Protein AF-A0A2A2JXU9-F1 (afdb_monomer_lite)

InterPro domains:
  IPR002196 Glycoside hydrolase, family 24 [PF00959] (13-135)
  IPR019659 Protein of unknown function DUF2514 [PF10721] (138-292)
  IPR023346 Lysozyme-like domain superfamily [SSF53955] (1-135)
  IPR023347 Lysozyme domain superfamily [G3DSA:1.10.530.40] (2-142)
  IPR033907 Endolysin/autolysin [cd00737] (7-135)
  IPR034690 Endolysin T4 type [MF_04110] (1-144)
  IPR051018 Bacteriophage Glycosyl Hydrolase 24 [PTHR38107] (1-136)

Sequence (302 aa):
MRTSQRGLSLIMSFEGLRLQAYQDAVGVWTIGYGTTRGVKAGMSISKEQAERMLLNDVQRFEPEVQRLVTAELNQNQWDALISFTYNLGAANLESSTLRRLLNAGDYAAAAEQFPRWNKAGGKVLPGLVRRRAAEPIALLAVVGSYWLVYQHGRSVERAEAAVASAQRDSGDRLAELLGERGERQEEQRRAAAHEEVRQHAQEQRTIAETTAAGADAAGQRLHDEAGKLAAAVGCSSQDPAVAARGEAARRAAMVLSDLLARADARAGELASAYDRARIAGLACEASYGSLLEEGRPLVQPE

Structure (mmCIF, N/CA/C/O backbone):
data_AF-A0A2A2JXU9-F1
#
_entry.id   AF-A0A2A2JXU9-F1
#
loop_
_atom_site.group_PDB
_atom_site.id
_atom_site.type_symbol
_atom_site.label_atom_id
_atom_site.label_alt_id
_atom_site.label_comp_id
_atom_site.label_asym_id
_atom_site.label_entity_id
_atom_site.label_seq_id
_atom_site.pdbx_PDB_ins_code
_atom_site.Cartn_x
_atom_site.Cartn_y
_atom_site.Cartn_z
_atom_site.occupancy
_atom_site.B_iso_or_equiv
_atom_site.auth_seq_id
_atom_site.auth_comp_id
_atom_site.auth_asym_id
_atom_site.auth_atom_id
_atom_site.pdbx_PDB_model_num
ATOM 1 N N . MET A 1 1 ? -19.469 -9.688 50.447 1.00 86.31 1 MET A N 1
ATOM 2 C CA . MET A 1 1 ? -19.257 -8.233 50.218 1.00 86.31 1 MET A CA 1
ATOM 3 C C . MET A 1 1 ? -19.896 -7.469 51.371 1.00 86.31 1 MET A C 1
ATOM 5 O O . MET A 1 1 ? -20.622 -8.090 52.134 1.00 86.31 1 MET A O 1
ATOM 9 N N . ARG A 1 2 ? -19.619 -6.171 51.541 1.00 91.56 2 ARG A N 1
ATOM 10 C CA . ARG A 1 2 ? -20.298 -5.334 52.549 1.00 91.56 2 ARG A CA 1
ATOM 11 C C . ARG A 1 2 ? -21.214 -4.333 51.868 1.00 91.56 2 ARG A C 1
ATOM 13 O O . ARG A 1 2 ? -20.923 -3.907 50.754 1.00 91.56 2 ARG A O 1
ATOM 20 N N . THR A 1 3 ? -22.295 -3.962 52.533 1.00 91.25 3 THR A N 1
ATOM 21 C CA . THR A 1 3 ? -23.263 -2.975 52.047 1.00 91.25 3 THR A CA 1
ATOM 22 C C . THR A 1 3 ? -22.628 -1.590 52.020 1.00 91.25 3 THR A C 1
ATOM 24 O O . THR A 1 3 ? -21.992 -1.174 52.991 1.00 91.25 3 THR A O 1
ATOM 27 N N . SER A 1 4 ? -22.774 -0.867 50.910 1.00 92.00 4 SER A N 1
ATOM 28 C CA . SER A 1 4 ? -22.212 0.479 50.785 1.00 92.00 4 SER A CA 1
ATOM 29 C C . SER A 1 4 ? -23.072 1.524 51.503 1.00 92.00 4 SER A C 1
ATOM 31 O O . SER A 1 4 ? -24.240 1.296 51.824 1.00 92.00 4 SER A O 1
ATOM 33 N N . GLN A 1 5 ? -22.529 2.732 51.684 1.00 88.06 5 GLN A N 1
ATOM 34 C CA . GLN A 1 5 ? -23.299 3.867 52.208 1.00 88.06 5 GLN A CA 1
ATOM 35 C C . GLN A 1 5 ? -24.513 4.221 51.337 1.00 88.06 5 GLN A C 1
ATOM 37 O O . GLN A 1 5 ? -25.531 4.689 51.850 1.00 88.06 5 GLN A O 1
ATOM 42 N N . ARG A 1 6 ? -24.442 3.966 50.022 1.00 85.94 6 ARG A N 1
ATOM 43 C CA . ARG A 1 6 ? -25.581 4.158 49.115 1.00 85.94 6 ARG A CA 1
ATOM 44 C C . ARG A 1 6 ? -26.670 3.122 49.381 1.00 85.94 6 ARG A C 1
ATOM 46 O O . ARG A 1 6 ? -27.834 3.499 49.456 1.00 85.94 6 ARG A O 1
ATOM 53 N N . GLY A 1 7 ? -26.298 1.861 49.604 1.00 84.50 7 GLY A N 1
ATOM 54 C CA . GLY A 1 7 ? -27.227 0.804 50.010 1.00 84.50 7 GLY A CA 1
ATOM 55 C C . GLY A 1 7 ? -27.907 1.087 51.350 1.00 84.50 7 GLY A C 1
ATOM 56 O O . GLY A 1 7 ? -29.124 0.969 51.461 1.00 84.50 7 GLY A O 1
ATOM 57 N N . LEU A 1 8 ? -27.152 1.556 52.347 1.00 87.25 8 LEU A N 1
ATOM 58 C CA . LEU A 1 8 ? -27.722 1.980 53.632 1.00 87.25 8 LEU A CA 1
ATOM 59 C C . LEU A 1 8 ? -28.689 3.158 53.457 1.00 87.25 8 LEU A C 1
ATOM 61 O O . LEU A 1 8 ? -29.796 3.127 53.989 1.00 87.25 8 LEU A O 1
ATOM 65 N N . SER A 1 9 ? -28.313 4.162 52.660 1.00 86.19 9 SER A N 1
ATOM 66 C CA . SER A 1 9 ? -29.176 5.312 52.347 1.00 86.19 9 SER A CA 1
ATOM 67 C C . SER A 1 9 ? -30.462 4.898 51.631 1.00 86.19 9 SER A C 1
ATOM 69 O O . SER A 1 9 ? -31.533 5.425 51.930 1.00 86.19 9 SER A O 1
ATOM 71 N N . LEU A 1 10 ? -30.370 3.919 50.729 1.00 81.94 10 LEU A N 1
ATOM 72 C CA . LEU A 1 10 ? -31.518 3.344 50.040 1.00 81.94 10 LEU A CA 1
ATOM 73 C C . LEU A 1 10 ? -32.492 2.709 51.042 1.00 81.94 10 LEU A C 1
ATOM 75 O O . LEU A 1 10 ? -33.679 3.023 51.007 1.00 81.94 10 LEU A O 1
ATOM 79 N N . ILE A 1 11 ? -32.002 1.895 51.980 1.00 84.31 11 ILE A N 1
ATOM 80 C CA . ILE A 1 11 ? -32.843 1.280 53.021 1.00 84.31 11 ILE A CA 1
ATOM 81 C C . ILE A 1 11 ? -33.468 2.352 53.924 1.00 84.31 11 ILE A C 1
ATOM 83 O O . ILE A 1 11 ? -34.682 2.348 54.125 1.00 84.31 11 ILE A O 1
ATOM 87 N N . MET A 1 12 ? -32.675 3.321 54.396 1.00 85.19 12 MET A N 1
ATOM 88 C CA . MET A 1 12 ? -33.162 4.429 55.231 1.00 85.19 12 MET A CA 1
ATOM 89 C C . MET A 1 12 ? -34.293 5.217 54.559 1.00 85.19 12 MET A C 1
ATOM 91 O O . MET A 1 12 ? -35.250 5.609 55.229 1.00 85.19 12 MET A O 1
ATOM 95 N N . SER A 1 13 ? -34.214 5.414 53.238 1.00 81.62 13 SER A N 1
ATOM 96 C CA . SER A 1 13 ? -35.245 6.123 52.473 1.00 81.62 13 SER A CA 1
ATOM 97 C C . SER A 1 13 ? -36.602 5.404 52.452 1.00 81.62 13 SER A C 1
ATOM 99 O O . SER A 1 13 ? -37.629 6.055 52.257 1.00 81.62 13 SER A O 1
ATOM 101 N N . PHE A 1 14 ? -36.621 4.085 52.681 1.00 80.00 14 PHE A N 1
ATOM 102 C CA . PHE A 1 14 ? -37.839 3.274 52.671 1.00 80.00 14 PHE A CA 1
ATOM 103 C C . PHE A 1 14 ? -38.436 3.033 54.058 1.00 80.00 14 PHE A C 1
ATOM 105 O O . PHE A 1 14 ? -39.660 3.038 54.175 1.00 80.00 14 PHE A O 1
ATOM 112 N N . GLU A 1 15 ? -37.611 2.818 55.086 1.00 80.44 15 GLU A N 1
ATOM 113 C CA . GLU A 1 15 ? -38.092 2.422 56.423 1.00 80.44 15 GLU A CA 1
ATOM 114 C C . GLU A 1 15 ? -38.587 3.616 57.261 1.00 80.44 15 GLU A C 1
ATOM 116 O O . GLU A 1 15 ? -39.507 3.485 58.067 1.00 80.44 15 GLU A O 1
ATOM 121 N N . GLY A 1 16 ? -38.024 4.810 57.036 1.00 79.75 16 GLY A N 1
ATOM 122 C CA . GLY A 1 16 ? -38.337 6.011 57.814 1.00 79.75 16 GLY A CA 1
ATOM 123 C C . GLY A 1 16 ? -37.788 5.970 59.249 1.00 79.75 16 GLY A C 1
ATOM 124 O O . GLY A 1 16 ? -37.657 4.920 59.868 1.00 79.75 16 GLY A O 1
ATOM 125 N N . LEU A 1 17 ? -37.440 7.137 59.799 1.00 89.00 17 LEU A N 1
ATOM 126 C CA . LEU A 1 17 ? -36.817 7.243 61.123 1.00 89.00 17 LEU A CA 1
ATOM 127 C C . LEU A 1 17 ? -37.861 7.424 62.238 1.00 89.00 17 LEU A C 1
ATOM 129 O O . LEU A 1 17 ? -38.702 8.331 62.187 1.00 89.00 17 LEU A O 1
ATOM 133 N N . ARG A 1 18 ? -37.767 6.600 63.288 1.00 88.75 18 ARG A N 1
ATOM 134 C CA . ARG A 1 18 ? -38.534 6.731 64.540 1.00 88.75 18 ARG A CA 1
ATOM 135 C C . ARG A 1 18 ? -37.601 6.688 65.750 1.00 88.75 18 ARG A C 1
ATOM 137 O O . ARG A 1 18 ? -37.065 5.643 66.088 1.00 88.75 18 ARG A O 1
ATOM 144 N N . LEU A 1 19 ? -37.406 7.827 66.414 1.00 92.62 19 LEU A N 1
ATOM 145 C CA . LEU A 1 19 ? -36.462 7.942 67.538 1.00 92.62 19 LEU A CA 1
ATOM 146 C C . LEU A 1 19 ? -37.009 7.422 68.874 1.00 92.62 19 LEU A C 1
ATOM 148 O O . LEU A 1 19 ? -36.235 7.215 69.800 1.00 92.62 19 LEU A O 1
ATOM 152 N N . GLN A 1 20 ? -38.317 7.194 68.971 1.00 91.56 20 GLN A N 1
ATOM 153 C CA . GLN A 1 20 ? -38.971 6.617 70.145 1.00 91.56 20 GLN A CA 1
ATOM 154 C C . GLN A 1 20 ? -39.557 5.254 69.785 1.00 91.56 20 GLN A C 1
ATOM 156 O O . GLN A 1 20 ? -40.084 5.081 68.682 1.00 91.56 20 GLN A O 1
ATOM 161 N N . ALA A 1 21 ? -39.455 4.295 70.707 1.00 93.69 21 ALA A N 1
ATOM 162 C CA . ALA A 1 21 ? -40.009 2.962 70.521 1.00 93.69 21 ALA A CA 1
ATOM 163 C C . ALA A 1 21 ? -41.533 3.028 70.357 1.00 93.69 21 ALA A C 1
ATOM 165 O O . ALA A 1 21 ? -42.231 3.636 71.168 1.00 93.69 21 ALA A O 1
ATOM 166 N N . TYR A 1 22 ? -42.042 2.366 69.325 1.00 88.25 22 TYR A N 1
ATOM 167 C CA . TYR A 1 22 ? -43.465 2.264 69.020 1.00 88.25 22 TYR A CA 1
ATOM 168 C C . TYR A 1 22 ? -43.840 0.800 68.793 1.00 88.25 22 TYR A C 1
ATOM 170 O O . TYR A 1 22 ? -42.975 -0.019 68.494 1.00 88.25 22 TYR A O 1
ATOM 178 N N . GLN A 1 23 ? -45.115 0.451 68.944 1.00 88.00 23 GLN A N 1
ATOM 179 C CA . GLN A 1 23 ? -45.600 -0.865 68.529 1.00 88.00 23 GLN A CA 1
ATOM 180 C C . GLN A 1 23 ? -45.995 -0.814 67.055 1.00 88.00 23 GLN A C 1
ATOM 182 O O . GLN A 1 23 ? -46.719 0.092 66.637 1.00 88.00 23 GLN A O 1
ATOM 187 N N . ASP A 1 24 ? -45.498 -1.764 66.269 1.00 81.69 24 ASP A N 1
ATOM 188 C CA . ASP A 1 24 ? -45.909 -1.927 64.878 1.00 81.69 24 ASP A CA 1
ATOM 189 C C . ASP A 1 24 ? -47.350 -2.472 64.765 1.00 81.69 24 ASP A C 1
ATOM 191 O O . ASP A 1 24 ? -48.045 -2.696 65.759 1.00 81.69 24 ASP A O 1
ATOM 195 N N . ALA A 1 25 ? -47.816 -2.699 63.533 1.00 75.06 25 ALA A N 1
ATOM 196 C CA . ALA A 1 25 ? -49.175 -3.178 63.264 1.00 75.06 25 ALA A CA 1
ATOM 197 C C . ALA A 1 25 ? -49.491 -4.568 63.858 1.00 75.06 25 ALA A C 1
ATOM 199 O O . ALA A 1 25 ? -50.659 -4.952 63.896 1.00 75.06 25 ALA A O 1
ATOM 200 N N . VAL A 1 26 ? -48.478 -5.317 64.305 1.00 77.19 26 VAL A N 1
ATOM 201 C CA . VAL A 1 26 ? -48.618 -6.641 64.928 1.00 77.19 26 VAL A CA 1
ATOM 202 C C . VAL A 1 26 ? -48.214 -6.639 66.410 1.00 77.19 26 VAL A C 1
ATOM 204 O O . VAL A 1 26 ? -48.129 -7.698 67.028 1.00 77.19 26 VAL A O 1
ATOM 207 N N . GLY A 1 27 ? -48.023 -5.457 67.010 1.00 82.38 27 GLY A N 1
ATOM 208 C CA . GLY A 1 27 ? -47.773 -5.277 68.443 1.00 82.38 27 GLY A CA 1
ATOM 209 C C . GLY A 1 27 ? -46.306 -5.399 68.871 1.00 82.38 27 GLY A C 1
ATOM 210 O O . GLY A 1 27 ? -46.023 -5.377 70.074 1.00 82.38 27 GLY A O 1
ATOM 211 N N . VAL A 1 28 ? -45.367 -5.511 67.927 1.00 88.00 28 VAL A N 1
ATOM 212 C CA . VAL A 1 28 ? -43.933 -5.669 68.204 1.00 88.00 28 VAL A CA 1
ATOM 213 C C . VAL A 1 28 ? -43.280 -4.303 68.401 1.00 88.00 28 VAL A C 1
ATOM 215 O O . VAL A 1 28 ? -43.430 -3.388 67.589 1.00 88.00 28 VAL A O 1
ATOM 218 N N . TRP A 1 29 ? -42.528 -4.162 69.495 1.00 89.31 29 TRP A N 1
ATOM 219 C CA . TRP A 1 29 ? -41.764 -2.948 69.774 1.00 89.31 29 TRP A CA 1
ATOM 220 C C . TRP A 1 29 ? -40.675 -2.735 68.718 1.00 89.31 29 TRP A C 1
ATOM 222 O O . TRP A 1 29 ? -39.812 -3.586 68.521 1.00 89.31 29 TRP A O 1
ATOM 232 N N . THR A 1 30 ? -40.720 -1.576 68.068 1.00 88.62 30 THR A N 1
ATOM 233 C CA . THR A 1 30 ? -39.875 -1.189 66.937 1.00 88.62 30 THR A CA 1
ATOM 234 C C . THR A 1 30 ? -39.303 0.210 67.166 1.00 88.62 30 THR A C 1
ATOM 236 O O . THR A 1 30 ? -39.979 1.081 67.713 1.00 88.62 30 THR A O 1
ATOM 239 N N . ILE A 1 31 ? -38.052 0.450 66.769 1.00 92.06 31 ILE A N 1
ATOM 240 C CA . ILE A 1 31 ? -37.389 1.759 66.873 1.00 92.06 31 ILE A CA 1
ATOM 241 C C . ILE A 1 31 ? -36.387 1.958 65.726 1.00 92.06 31 ILE A C 1
ATOM 243 O O . ILE A 1 31 ? -35.986 1.010 65.052 1.00 92.06 31 ILE A O 1
ATOM 247 N N . GLY A 1 32 ? -35.968 3.198 65.490 1.00 92.25 32 GLY A N 1
ATOM 248 C CA . GLY A 1 32 ? -34.998 3.552 64.461 1.00 92.25 32 GLY A CA 1
ATOM 249 C C . GLY A 1 32 ? -35.570 3.354 63.062 1.00 92.25 32 GLY A C 1
ATOM 250 O O . GLY A 1 32 ? -36.623 3.909 62.750 1.00 92.25 32 GLY A O 1
ATOM 251 N N . TYR A 1 33 ? -34.868 2.565 62.249 1.00 89.94 33 TYR A N 1
ATOM 252 C CA . TYR A 1 33 ? -35.233 2.205 60.875 1.00 89.94 33 TYR A CA 1
ATOM 253 C C . TYR A 1 33 ? -35.823 0.787 60.792 1.00 89.94 33 TYR A C 1
ATOM 255 O O . TYR A 1 33 ? -35.439 0.010 59.928 1.00 89.94 33 TYR A O 1
ATOM 263 N N . GLY A 1 34 ? -36.713 0.423 61.722 1.00 85.25 34 GLY A N 1
ATOM 264 C CA . GLY A 1 34 ? -37.362 -0.897 61.726 1.00 85.25 34 GLY A CA 1
ATOM 265 C C . GLY A 1 34 ? -36.687 -1.956 62.607 1.00 85.25 34 GLY A C 1
ATOM 266 O O . GLY A 1 34 ? -37.012 -3.137 62.510 1.00 85.25 34 GLY A O 1
ATOM 267 N N . THR A 1 35 ? -35.774 -1.566 63.502 1.00 88.44 35 THR A N 1
ATOM 268 C CA . THR A 1 35 ? -35.150 -2.503 64.445 1.00 88.44 35 THR A CA 1
ATOM 269 C C . THR A 1 35 ? -36.161 -2.936 65.505 1.00 88.44 35 THR A C 1
ATOM 271 O O . THR A 1 35 ? -36.764 -2.095 66.165 1.00 88.44 35 THR A O 1
ATOM 274 N N . THR A 1 36 ? -36.305 -4.247 65.707 1.00 86.44 36 THR A N 1
ATOM 275 C CA . THR A 1 36 ? -37.215 -4.850 66.703 1.00 86.44 36 THR A CA 1
ATOM 276 C C . THR A 1 36 ? -36.482 -5.587 67.825 1.00 86.44 36 THR A C 1
ATOM 278 O O . THR A 1 36 ? -36.985 -5.739 68.940 1.00 86.44 36 THR A O 1
ATOM 281 N N . ARG A 1 37 ? -35.252 -6.051 67.572 1.00 84.75 37 ARG A N 1
ATOM 282 C CA . ARG A 1 37 ? -34.492 -6.847 68.542 1.00 84.75 37 ARG A CA 1
ATOM 283 C C . ARG A 1 37 ? -34.035 -5.988 69.714 1.00 84.75 37 ARG A C 1
ATOM 285 O O . ARG A 1 37 ? -33.328 -5.004 69.534 1.00 84.75 37 ARG A O 1
ATOM 292 N N . GLY A 1 38 ? -34.377 -6.427 70.923 1.00 84.81 38 GLY A N 1
ATOM 293 C CA . GLY A 1 38 ? -33.956 -5.760 72.155 1.00 84.81 38 GLY A CA 1
ATOM 294 C C . GLY A 1 38 ? -34.671 -4.434 72.416 1.00 84.81 38 GLY A C 1
ATOM 295 O O . GLY A 1 38 ? -34.304 -3.740 73.360 1.00 84.81 38 GLY A O 1
ATOM 296 N N . VAL A 1 39 ? -35.690 -4.099 71.618 1.00 90.81 39 VAL A N 1
ATOM 297 C CA . VAL A 1 39 ? -36.495 -2.892 71.800 1.00 90.81 39 VAL A CA 1
ATOM 298 C C . VAL A 1 39 ? -37.577 -3.154 72.838 1.00 90.81 39 VAL A C 1
ATOM 300 O O . VAL A 1 39 ? -38.233 -4.196 72.838 1.00 90.81 39 VAL A O 1
ATOM 303 N N . LYS A 1 40 ? -37.749 -2.202 73.749 1.00 91.19 40 LYS A N 1
ATOM 304 C CA . LYS A 1 40 ? -38.736 -2.242 74.827 1.00 91.19 40 LYS A CA 1
ATOM 305 C C . LYS A 1 40 ? -39.484 -0.915 74.896 1.00 91.19 40 LYS A C 1
ATOM 307 O O . LYS A 1 40 ? -39.002 0.108 74.406 1.00 91.19 40 LYS A O 1
ATOM 312 N N . ALA A 1 41 ? -40.646 -0.946 75.543 1.00 92.44 41 ALA A N 1
ATOM 313 C CA . ALA A 1 41 ? -41.441 0.242 75.821 1.00 92.44 41 ALA A CA 1
ATOM 314 C C . ALA A 1 41 ? -40.594 1.338 76.493 1.00 92.44 41 ALA A C 1
ATOM 316 O O . ALA A 1 41 ? -39.812 1.053 77.401 1.00 92.44 41 ALA A O 1
ATOM 317 N N . GLY A 1 42 ? -40.754 2.584 76.045 1.00 90.06 42 GLY A N 1
ATOM 318 C CA . GLY A 1 42 ? -40.075 3.749 76.623 1.00 90.06 42 GLY A CA 1
ATOM 319 C C . GLY A 1 42 ? -38.629 3.976 76.166 1.00 90.06 42 GLY A C 1
ATOM 320 O O . GLY A 1 42 ? -38.019 4.954 76.590 1.00 90.06 42 GLY A O 1
ATOM 321 N N . MET A 1 43 ? -38.069 3.129 75.294 1.00 93.62 43 MET A N 1
ATOM 322 C CA . MET A 1 43 ? -36.750 3.391 74.708 1.00 93.62 43 MET A CA 1
ATOM 323 C C . MET A 1 43 ? -36.782 4.606 73.770 1.00 93.62 43 MET A C 1
ATOM 325 O O . MET A 1 43 ? -37.700 4.765 72.965 1.00 93.62 43 MET A O 1
ATOM 329 N N . SER A 1 44 ? -35.738 5.430 73.847 1.00 94.06 44 SER A N 1
ATOM 330 C CA . SER A 1 44 ? -35.488 6.564 72.955 1.00 94.06 44 SER A CA 1
ATOM 331 C C . SER A 1 44 ? -34.024 6.549 72.523 1.00 94.06 44 SER A C 1
ATOM 333 O O . SER A 1 44 ? -33.155 6.185 73.319 1.00 94.06 44 SER A O 1
ATOM 335 N N . ILE A 1 45 ? -33.752 6.904 71.268 1.00 93.44 45 ILE A N 1
ATOM 336 C CA . ILE A 1 45 ? -32.414 6.867 70.666 1.00 93.44 45 ILE A CA 1
ATOM 337 C C . ILE A 1 45 ? -32.127 8.130 69.846 1.00 93.44 45 ILE A C 1
ATOM 339 O O . ILE A 1 45 ? -33.044 8.808 69.388 1.00 93.44 45 ILE A O 1
ATOM 343 N N . SER A 1 46 ? -30.847 8.436 69.626 1.00 94.38 46 SER A N 1
ATOM 344 C CA . SER A 1 46 ? -30.399 9.449 68.665 1.00 94.38 46 SER A CA 1
ATOM 345 C C . SER A 1 46 ? -30.433 8.918 67.227 1.00 94.38 46 SER A C 1
ATOM 347 O O . SER A 1 46 ? -30.502 7.707 66.989 1.00 94.38 46 SER A O 1
ATOM 349 N N . LYS A 1 47 ? -30.338 9.817 66.242 1.00 90.00 47 LYS A N 1
ATOM 350 C CA . LYS A 1 47 ? -30.253 9.433 64.825 1.00 90.00 47 LYS A CA 1
ATOM 351 C C . LYS A 1 47 ? -29.023 8.559 64.553 1.00 90.00 47 LYS A C 1
ATOM 353 O O . LYS A 1 47 ? -29.126 7.535 63.890 1.00 90.00 47 LYS A O 1
ATOM 358 N N . GLU A 1 48 ? -27.885 8.901 65.142 1.00 90.06 48 GLU A N 1
ATOM 359 C CA . GLU A 1 48 ? -26.622 8.169 65.002 1.00 90.06 48 GLU A CA 1
ATOM 360 C C . GLU A 1 48 ? -26.693 6.793 65.679 1.00 90.06 48 GLU A C 1
ATOM 362 O O . GLU A 1 48 ? -26.018 5.846 65.275 1.00 90.06 48 GLU A O 1
ATOM 367 N N . GLN A 1 49 ? -27.485 6.660 66.748 1.00 91.06 49 GLN A N 1
ATOM 368 C CA . GLN A 1 49 ? -27.793 5.357 67.341 1.00 91.06 49 GLN A CA 1
ATOM 369 C C . GLN A 1 49 ? -28.684 4.530 66.404 1.00 91.06 49 GLN A C 1
ATOM 371 O O . GLN A 1 49 ? -28.387 3.358 66.191 1.00 91.06 49 GLN A O 1
ATOM 376 N N . ALA A 1 50 ? -29.701 5.135 65.782 1.00 90.81 50 ALA A N 1
ATOM 377 C CA . ALA A 1 50 ? -30.566 4.461 64.812 1.00 90.81 50 ALA A CA 1
ATOM 378 C C . ALA A 1 50 ? -29.797 3.971 63.572 1.00 90.81 50 ALA A C 1
ATOM 380 O O . ALA A 1 50 ? -30.001 2.844 63.128 1.00 90.81 50 ALA A O 1
ATOM 381 N N . GLU A 1 51 ? -28.876 4.777 63.040 1.00 89.81 51 GLU A N 1
ATOM 382 C CA . GLU A 1 51 ? -28.021 4.399 61.904 1.00 89.81 51 GLU A CA 1
ATOM 383 C C . GLU A 1 51 ? -27.071 3.247 62.257 1.00 89.81 51 GLU A C 1
ATOM 385 O O . GLU A 1 51 ? -26.917 2.306 61.478 1.00 89.81 51 GLU A O 1
ATOM 390 N N . ARG A 1 52 ? -26.482 3.260 63.462 1.00 90.19 52 ARG A N 1
ATOM 391 C CA . ARG A 1 52 ? -25.663 2.140 63.958 1.00 90.19 52 ARG A CA 1
ATOM 392 C C . ARG A 1 52 ? -26.476 0.861 64.138 1.00 90.19 52 ARG A C 1
ATOM 394 O O . ARG A 1 52 ? -25.988 -0.217 63.812 1.00 90.19 52 ARG A O 1
ATOM 401 N N . MET A 1 53 ? -27.703 0.970 64.646 1.00 91.50 53 MET A N 1
ATOM 402 C CA . MET A 1 53 ? -28.610 -0.174 64.778 1.00 91.50 53 MET A CA 1
ATOM 403 C C . MET A 1 53 ? -28.966 -0.753 63.406 1.00 91.50 53 MET A C 1
ATOM 405 O O . MET A 1 53 ? -28.849 -1.963 63.222 1.00 91.50 53 MET A O 1
ATOM 409 N N . LEU A 1 54 ? -29.276 0.101 62.424 1.00 89.88 54 LEU A N 1
ATOM 410 C CA . LEU A 1 54 ? -29.523 -0.323 61.045 1.00 89.88 54 LEU A CA 1
ATOM 411 C C . LEU A 1 54 ? -28.312 -1.039 60.441 1.00 89.88 54 LEU A C 1
ATOM 413 O O . LEU A 1 54 ? -28.469 -2.115 59.870 1.00 89.88 54 LEU A O 1
ATOM 417 N N . LEU A 1 55 ? -27.109 -0.476 60.583 1.00 90.75 55 LEU A N 1
ATOM 418 C CA . LEU A 1 55 ? -25.882 -1.101 60.087 1.00 90.75 55 LEU A CA 1
ATOM 419 C C . LEU A 1 55 ? -25.683 -2.497 60.690 1.00 90.75 55 LEU A C 1
ATOM 421 O O . LEU A 1 55 ? -25.400 -3.445 59.961 1.00 90.75 55 LEU A O 1
ATOM 425 N N . ASN A 1 56 ? -25.871 -2.634 62.004 1.00 89.62 56 ASN A N 1
ATOM 426 C CA . ASN A 1 56 ? -25.748 -3.918 62.692 1.00 89.62 56 ASN A CA 1
ATOM 427 C C . ASN A 1 56 ? -26.803 -4.930 62.222 1.00 89.62 56 ASN A C 1
ATOM 429 O O . ASN A 1 56 ? -26.493 -6.111 62.069 1.00 89.62 56 ASN A O 1
ATOM 433 N N . ASP A 1 57 ? -28.043 -4.498 61.985 1.00 88.38 57 ASP A N 1
ATOM 434 C CA . ASP A 1 57 ? -29.086 -5.383 61.469 1.00 88.38 57 ASP A CA 1
ATOM 435 C C . ASP A 1 57 ? -28.804 -5.805 60.018 1.00 88.38 57 ASP A C 1
ATOM 437 O O . ASP A 1 57 ? -28.939 -6.984 59.695 1.00 88.38 57 ASP A O 1
ATOM 441 N N . VAL A 1 58 ? -28.339 -4.885 59.167 1.00 90.62 58 VAL A N 1
ATOM 442 C CA . VAL A 1 58 ? -27.944 -5.162 57.777 1.00 90.62 58 VAL A CA 1
ATOM 443 C C . VAL A 1 58 ? -26.783 -6.154 57.703 1.00 90.62 58 VAL A C 1
ATOM 445 O O . VAL A 1 58 ? -26.861 -7.127 56.954 1.00 90.62 58 VAL A O 1
ATOM 448 N N . GLN A 1 59 ? -25.745 -5.974 58.524 1.00 91.38 59 GLN A N 1
ATOM 449 C CA . GLN A 1 59 ? -24.585 -6.872 58.570 1.00 91.38 59 GLN A CA 1
ATOM 450 C C . GLN A 1 59 ? -24.950 -8.319 58.918 1.00 91.38 59 GLN A C 1
ATOM 452 O O . GLN A 1 59 ? -24.206 -9.236 58.584 1.00 91.38 59 GLN A O 1
ATOM 457 N N . ARG A 1 60 ? -26.101 -8.555 59.557 1.00 87.44 60 ARG A N 1
ATOM 458 C CA . ARG A 1 60 ? -26.584 -9.916 59.836 1.00 87.44 60 ARG A CA 1
ATOM 459 C C . ARG A 1 60 ? -27.152 -10.600 58.593 1.00 87.44 60 ARG A C 1
ATOM 461 O O . ARG A 1 60 ? -27.065 -11.817 58.503 1.00 87.44 60 ARG A O 1
ATOM 468 N N . PHE A 1 61 ? -27.678 -9.838 57.636 1.00 88.44 61 PHE A N 1
ATOM 469 C CA . PHE A 1 61 ? -28.187 -10.373 56.372 1.00 88.44 61 PHE A CA 1
ATOM 470 C C . PHE A 1 61 ? -27.090 -10.570 55.320 1.00 88.44 61 PHE A C 1
ATOM 472 O O . PHE A 1 61 ? -27.268 -11.374 54.409 1.00 88.44 61 PHE A O 1
ATOM 479 N N . GLU A 1 62 ? -25.946 -9.890 55.441 1.00 92.75 62 GLU A N 1
ATOM 480 C CA . GLU A 1 62 ? -24.831 -10.012 54.489 1.00 92.75 62 GLU A CA 1
ATOM 481 C C . GLU A 1 62 ? -24.339 -11.464 54.306 1.00 92.75 62 GLU A C 1
ATOM 483 O O . GLU A 1 62 ? -24.267 -11.909 53.158 1.00 92.75 62 GLU A O 1
ATOM 488 N N . PRO A 1 63 ? -24.072 -12.256 55.368 1.00 92.62 63 PRO A N 1
ATOM 489 C CA . PRO A 1 63 ? -23.687 -13.661 55.216 1.00 92.62 63 PRO A CA 1
ATOM 490 C C . PRO A 1 63 ? -24.793 -14.524 54.602 1.00 92.62 63 PRO A C 1
ATOM 492 O O . PRO A 1 63 ? -24.507 -15.455 53.851 1.00 92.62 63 PRO A O 1
ATOM 495 N N . GLU A 1 64 ? -26.059 -14.220 54.901 1.00 91.62 64 GLU A N 1
ATOM 496 C CA . GLU A 1 64 ? -27.203 -14.962 54.367 1.00 91.62 64 GLU A CA 1
ATOM 497 C C . GLU A 1 64 ? -27.340 -14.739 52.857 1.00 91.62 64 GLU A C 1
ATOM 499 O O . GLU A 1 64 ? -27.438 -15.704 52.100 1.00 91.62 64 GLU A O 1
ATOM 504 N N . VAL A 1 65 ? -27.250 -13.487 52.395 1.00 91.62 65 VAL A N 1
ATOM 505 C CA . VAL A 1 65 ? -27.246 -13.160 50.960 1.00 91.62 65 VAL A CA 1
ATOM 506 C C . VAL A 1 65 ? -26.022 -13.758 50.269 1.00 91.62 65 VAL A C 1
ATOM 508 O O . VAL A 1 65 ? -26.163 -14.339 49.194 1.00 91.62 65 VAL A O 1
ATOM 511 N N . GLN A 1 66 ? -24.843 -13.700 50.901 1.00 93.44 66 GLN A N 1
ATOM 512 C CA . GLN A 1 66 ? -23.619 -14.288 50.348 1.00 93.44 66 GLN A CA 1
ATOM 513 C C . GLN A 1 66 ? -23.727 -15.806 50.161 1.00 93.44 66 GLN A C 1
ATOM 515 O O . GLN A 1 66 ? -23.205 -16.342 49.189 1.00 93.44 66 GLN A O 1
ATOM 520 N N . ARG A 1 67 ? -24.409 -16.506 51.074 1.00 93.62 67 ARG A N 1
ATOM 521 C CA . ARG A 1 67 ? -24.658 -17.949 50.956 1.00 93.62 67 ARG A CA 1
ATOM 522 C C . ARG A 1 67 ? -25.639 -18.270 49.826 1.00 93.62 67 ARG A C 1
ATOM 524 O O . ARG A 1 67 ? -25.520 -19.308 49.182 1.00 93.62 67 ARG A O 1
ATOM 531 N N . LEU A 1 68 ? -26.646 -17.422 49.631 1.00 92.12 68 LEU A N 1
ATOM 532 C CA . LEU A 1 68 ? -27.757 -17.680 48.714 1.00 92.12 68 LEU A CA 1
ATOM 533 C C . LEU A 1 68 ? -27.448 -17.330 47.254 1.00 92.12 68 LEU A C 1
ATOM 535 O O . LEU A 1 68 ? -28.042 -17.927 46.346 1.00 92.12 68 LEU A O 1
ATOM 539 N N . VAL A 1 69 ? -26.548 -16.373 47.023 1.00 92.38 69 VAL A N 1
ATOM 540 C CA . VAL A 1 69 ? -26.248 -15.842 45.692 1.00 92.38 69 VAL A CA 1
ATOM 541 C C . VAL A 1 69 ? -24.833 -16.219 45.272 1.00 92.38 69 VAL A C 1
ATOM 543 O O . VAL A 1 69 ? -23.860 -15.764 45.861 1.00 92.38 69 VAL A O 1
ATOM 546 N N . THR A 1 70 ? -24.733 -17.064 44.246 1.00 91.75 70 THR A N 1
ATOM 547 C CA . THR A 1 70 ? -23.460 -17.569 43.702 1.00 91.75 70 THR A CA 1
ATOM 548 C C . THR A 1 70 ? -22.976 -16.777 42.493 1.00 91.75 70 THR A C 1
ATOM 550 O O . THR A 1 70 ? -21.841 -16.954 42.066 1.00 91.75 70 THR A O 1
ATOM 553 N N . ALA A 1 71 ? -23.842 -15.944 41.917 1.00 89.25 71 ALA A N 1
ATOM 554 C CA . ALA A 1 71 ? -23.487 -15.065 40.814 1.00 89.25 71 ALA A CA 1
ATOM 555 C C . ALA A 1 71 ? -22.517 -13.969 41.264 1.00 89.25 71 ALA A C 1
ATOM 557 O O . ALA A 1 71 ? -22.584 -13.494 42.399 1.00 89.25 71 ALA A O 1
ATOM 558 N N . GLU A 1 72 ? -21.641 -13.539 40.359 1.00 87.81 72 GLU A N 1
ATOM 559 C CA . GLU A 1 72 ? -20.781 -12.388 40.606 1.00 87.81 72 GLU A CA 1
ATOM 560 C C . GLU A 1 72 ? -21.617 -11.106 40.618 1.00 87.81 72 GLU A C 1
ATOM 562 O O . GLU A 1 72 ? -22.291 -10.766 39.647 1.00 87.81 72 GLU A O 1
ATOM 567 N N . LEU A 1 73 ? -21.581 -10.388 41.739 1.00 86.81 73 LEU A N 1
ATOM 568 C CA . LEU A 1 73 ? -22.346 -9.162 41.929 1.00 86.81 73 LEU A CA 1
ATOM 569 C C . LEU A 1 73 ? -21.420 -7.957 42.009 1.00 86.81 73 LEU A C 1
ATOM 571 O O . LEU A 1 73 ? -20.410 -7.974 42.712 1.00 86.81 73 LEU A O 1
ATOM 575 N N . ASN A 1 74 ? -21.818 -6.862 41.370 1.00 85.50 74 ASN A N 1
ATOM 576 C CA . ASN A 1 74 ? -21.234 -5.561 41.664 1.00 85.50 74 ASN A CA 1
ATOM 577 C C . ASN A 1 74 ? -21.860 -4.945 42.929 1.00 85.50 74 ASN A C 1
ATOM 579 O O . ASN A 1 74 ? -22.886 -5.400 43.441 1.00 85.50 74 ASN A O 1
ATOM 583 N N . GLN A 1 75 ? -21.252 -3.865 43.421 1.00 89.25 75 GLN A N 1
ATOM 584 C CA . GLN A 1 75 ? -21.659 -3.229 44.674 1.00 89.25 75 GLN A CA 1
ATOM 585 C C . GLN A 1 75 ? -23.126 -2.766 44.689 1.00 89.25 75 GLN A C 1
ATOM 587 O O . GLN A 1 75 ? -23.797 -2.905 45.706 1.00 89.25 75 GLN A O 1
ATOM 592 N N . ASN A 1 76 ? -23.650 -2.249 43.576 1.00 83.69 76 ASN A N 1
ATOM 593 C CA . ASN A 1 76 ? -25.029 -1.758 43.528 1.00 83.69 76 ASN A CA 1
ATOM 594 C C . ASN A 1 76 ? -26.040 -2.917 43.547 1.00 83.69 76 ASN A C 1
ATOM 596 O O . ASN A 1 76 ? -27.098 -2.807 44.162 1.00 83.69 76 ASN A O 1
ATOM 600 N N . GLN A 1 77 ? -25.712 -4.031 42.886 1.00 84.94 77 GLN A N 1
ATOM 601 C CA . GLN A 1 77 ? -26.538 -5.243 42.881 1.00 84.94 77 GLN A CA 1
ATOM 602 C C . GLN A 1 77 ? -26.561 -5.890 44.266 1.00 84.94 77 GLN A C 1
ATOM 604 O O . GLN A 1 77 ? -27.619 -6.288 44.753 1.00 84.94 77 GLN A O 1
ATOM 609 N N . TRP A 1 78 ? -25.398 -5.933 44.919 1.00 91.00 78 TRP A N 1
ATOM 610 C CA . TRP A 1 78 ? -25.272 -6.346 46.309 1.00 91.00 78 TRP A CA 1
ATOM 611 C C . TRP A 1 78 ? -26.165 -5.499 47.225 1.00 91.00 78 TRP A C 1
ATOM 613 O O . TRP A 1 78 ? -27.006 -6.037 47.942 1.00 91.00 78 TRP A O 1
ATOM 623 N N . ASP A 1 79 ? -26.055 -4.173 47.139 1.00 89.81 79 ASP A N 1
ATOM 624 C CA . ASP A 1 79 ? -26.840 -3.240 47.951 1.00 89.81 79 ASP A CA 1
ATOM 625 C C . ASP A 1 79 ? -28.359 -3.390 47.727 1.00 89.81 79 ASP A C 1
ATOM 627 O O . ASP A 1 79 ? -29.140 -3.354 48.683 1.00 89.81 79 ASP A O 1
ATOM 631 N N . ALA A 1 80 ? -28.793 -3.610 46.480 1.00 85.19 80 ALA A N 1
ATOM 632 C CA . ALA A 1 80 ? -30.196 -3.856 46.146 1.00 85.19 80 ALA A CA 1
ATOM 633 C C . ALA A 1 80 ? -30.718 -5.173 46.751 1.00 85.19 80 ALA A C 1
ATOM 635 O O . ALA A 1 80 ? -31.824 -5.212 47.293 1.00 85.19 80 ALA A O 1
ATOM 636 N N . LEU A 1 81 ? -29.917 -6.245 46.719 1.00 89.94 81 LEU A N 1
ATOM 637 C CA . LEU A 1 81 ? -30.282 -7.534 47.316 1.00 89.94 81 LEU A CA 1
ATOM 638 C C . LEU A 1 81 ? -30.323 -7.481 48.840 1.00 89.94 81 LEU A C 1
ATOM 640 O O . LEU A 1 81 ? -31.207 -8.085 49.449 1.00 89.94 81 LEU A O 1
ATOM 644 N N . ILE A 1 82 ? -29.424 -6.722 49.461 1.00 91.62 82 ILE A N 1
ATOM 645 C CA . ILE A 1 82 ? -29.470 -6.465 50.899 1.00 91.62 82 ILE A CA 1
ATOM 646 C C . ILE A 1 82 ? -30.731 -5.677 51.261 1.00 91.62 82 ILE A C 1
ATOM 648 O O . ILE A 1 82 ? -31.444 -6.078 52.177 1.00 91.62 82 ILE A O 1
ATOM 652 N N . SER A 1 83 ? -31.075 -4.623 50.512 1.00 88.19 83 SER A N 1
ATOM 653 C CA . SER A 1 83 ? -32.333 -3.884 50.708 1.00 88.19 83 SER A CA 1
ATOM 654 C C . SER A 1 83 ? -33.562 -4.786 50.564 1.00 88.19 83 SER A C 1
ATOM 656 O O . SER A 1 83 ? -34.483 -4.720 51.382 1.00 88.19 83 SER A O 1
ATOM 658 N N . PHE A 1 84 ? -33.584 -5.661 49.556 1.00 86.75 84 PHE A N 1
ATOM 659 C CA . PHE A 1 84 ? -34.646 -6.647 49.370 1.00 86.75 84 PHE A CA 1
ATOM 660 C C . PHE A 1 84 ? -34.756 -7.597 50.567 1.00 86.75 84 PHE A C 1
ATOM 662 O O . PHE A 1 84 ? -35.847 -7.791 51.106 1.00 86.75 84 PHE A O 1
ATOM 669 N N . THR A 1 85 ? -33.622 -8.144 51.003 1.00 89.38 85 THR A N 1
ATOM 670 C CA . THR A 1 85 ? -33.540 -9.127 52.090 1.00 89.38 85 THR A CA 1
ATOM 671 C C . THR A 1 85 ? -33.887 -8.515 53.439 1.00 89.38 85 THR A C 1
ATOM 673 O O . THR A 1 85 ? -34.566 -9.156 54.231 1.00 89.38 85 THR A O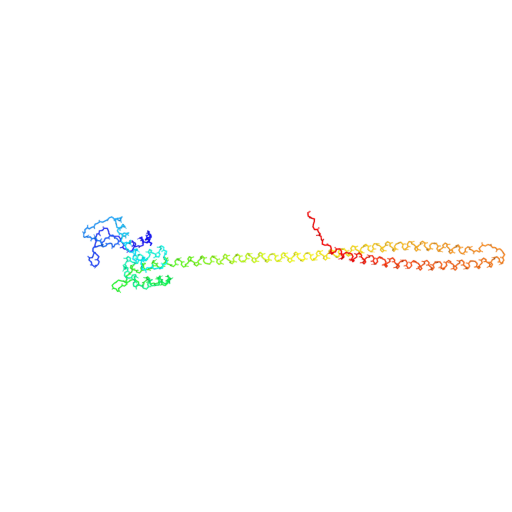 1
ATOM 676 N N . TYR A 1 86 ? -33.510 -7.260 53.684 1.00 86.75 86 TYR A N 1
ATOM 677 C CA . TYR A 1 86 ? -33.896 -6.529 54.889 1.00 86.75 86 TYR A CA 1
ATOM 678 C C . TYR A 1 86 ? -35.421 -6.386 54.997 1.00 86.75 86 TYR A C 1
ATOM 680 O O . TYR A 1 86 ? -35.993 -6.560 56.067 1.00 86.75 86 TYR A O 1
ATOM 688 N N . ASN A 1 87 ? -36.094 -6.121 53.874 1.00 85.19 87 ASN A N 1
ATOM 689 C CA . ASN A 1 87 ? -37.540 -5.909 53.841 1.00 85.19 87 ASN A CA 1
ATOM 690 C C . ASN A 1 87 ? -38.367 -7.200 53.915 1.00 85.19 87 ASN A C 1
ATOM 692 O O . ASN A 1 87 ? -39.440 -7.202 54.509 1.00 85.19 87 ASN A O 1
ATOM 696 N N . LEU A 1 88 ? -37.910 -8.271 53.261 1.00 82.88 88 LEU A N 1
ATOM 697 C CA . LEU A 1 88 ? -38.696 -9.499 53.079 1.00 82.88 88 LEU A CA 1
ATOM 698 C C . LEU A 1 88 ? -38.125 -10.704 53.832 1.00 82.88 88 LEU A C 1
ATOM 700 O O . LEU A 1 88 ? -38.795 -11.728 53.930 1.00 82.88 88 LEU A O 1
ATOM 704 N N . GLY A 1 89 ? -36.914 -10.604 54.369 1.00 85.75 89 GLY A N 1
ATOM 705 C CA . GLY A 1 89 ? -36.192 -11.705 54.996 1.00 85.75 89 GLY A CA 1
ATOM 706 C C . GLY A 1 89 ? -35.519 -12.645 53.990 1.00 85.75 89 GLY A C 1
ATOM 707 O O . GLY A 1 89 ? -35.918 -12.770 52.829 1.00 85.75 89 GLY A O 1
ATOM 708 N N . ALA A 1 90 ? -34.493 -13.359 54.455 1.00 87.75 90 ALA A N 1
ATOM 709 C CA . ALA A 1 90 ? -33.693 -14.240 53.605 1.00 87.75 90 ALA A CA 1
ATOM 710 C C . ALA A 1 90 ? -34.436 -15.487 53.117 1.00 87.75 90 ALA A C 1
ATOM 712 O O . ALA A 1 90 ? -34.170 -15.939 52.009 1.00 87.75 90 ALA A O 1
ATOM 713 N N . ALA A 1 91 ? -35.412 -16.005 53.869 1.00 88.19 91 ALA A N 1
ATOM 714 C CA . ALA A 1 91 ? -36.227 -17.143 53.428 1.00 88.19 91 ALA A CA 1
ATOM 715 C C . ALA A 1 91 ? -37.016 -16.832 52.136 1.00 88.19 91 ALA A C 1
ATOM 717 O O . ALA A 1 91 ? -37.154 -17.678 51.246 1.00 88.19 91 ALA A O 1
ATOM 718 N N . ASN A 1 92 ? -37.490 -15.588 51.995 1.00 87.88 92 ASN A N 1
ATOM 719 C CA . ASN A 1 92 ? -38.155 -15.132 50.776 1.00 87.88 92 ASN A CA 1
ATOM 720 C C . ASN A 1 92 ? -37.162 -14.954 49.624 1.00 87.88 92 ASN A C 1
ATOM 722 O O . ASN A 1 92 ? -37.493 -15.290 48.489 1.00 87.88 92 ASN A O 1
ATOM 726 N N . LEU A 1 93 ? -35.932 -14.495 49.891 1.00 89.00 93 LEU A N 1
ATOM 727 C CA . LEU A 1 93 ? -34.881 -14.478 48.870 1.00 89.00 93 LEU A CA 1
ATOM 728 C C . LEU A 1 93 ? -34.527 -15.903 48.417 1.00 89.00 93 LEU A C 1
ATOM 730 O O . LEU A 1 93 ? -34.465 -16.165 47.217 1.00 89.00 93 LEU A O 1
ATOM 734 N N . GLU A 1 94 ? -34.341 -16.833 49.353 1.00 92.00 94 GLU A N 1
ATOM 735 C CA . GLU A 1 94 ? -33.953 -18.221 49.089 1.00 92.00 94 GLU A CA 1
ATOM 736 C C . GLU A 1 94 ? -34.948 -18.933 48.168 1.00 92.00 94 GLU A C 1
ATOM 738 O O . GLU A 1 94 ? -34.534 -19.588 47.214 1.00 92.00 94 GLU A O 1
ATOM 743 N N . SER A 1 95 ? -36.248 -18.752 48.386 1.00 90.56 95 SER A N 1
ATOM 744 C CA . SER A 1 95 ? -37.304 -19.366 47.567 1.00 90.56 95 SER A CA 1
ATOM 745 C C . SER A 1 95 ? -37.653 -18.583 46.289 1.00 90.56 95 SER A C 1
ATOM 747 O O . SER A 1 95 ? -38.462 -19.041 45.478 1.00 90.56 95 SER A O 1
ATOM 749 N N . SER A 1 96 ? -37.057 -17.407 46.071 1.00 89.06 96 SER A N 1
ATOM 750 C CA . SER A 1 96 ? -37.455 -16.511 44.982 1.00 89.06 96 SER A CA 1
ATOM 751 C C . SER A 1 96 ? -36.983 -16.962 43.593 1.00 89.06 96 SER A C 1
ATOM 753 O O . SER A 1 96 ? -35.866 -17.440 43.388 1.00 89.06 96 SER A O 1
ATOM 755 N N . THR A 1 97 ? -37.814 -16.683 42.579 1.00 89.12 97 THR A N 1
ATOM 756 C CA . THR A 1 97 ? -37.393 -16.762 41.165 1.00 89.12 97 THR A CA 1
ATOM 757 C C . THR A 1 97 ? -36.286 -15.750 40.848 1.00 89.12 97 THR A C 1
ATOM 759 O O . THR A 1 97 ? -35.439 -16.030 40.006 1.00 89.12 97 THR A O 1
ATOM 762 N N . LEU A 1 98 ? -36.252 -14.623 41.572 1.00 88.56 98 LEU A N 1
ATOM 763 C CA . LEU A 1 98 ? -35.185 -13.622 41.517 1.00 88.56 98 LEU A CA 1
ATOM 764 C C . LEU A 1 98 ? -33.806 -14.264 41.753 1.00 88.56 98 LEU A C 1
ATOM 766 O O . LEU A 1 98 ? -32.938 -14.170 40.890 1.00 88.56 98 LEU A O 1
ATOM 770 N N . ARG A 1 99 ? -33.628 -14.978 42.875 1.00 93.44 99 ARG A N 1
ATOM 771 C CA . ARG A 1 99 ? -32.374 -15.676 43.214 1.00 93.44 99 ARG A CA 1
ATOM 772 C C . ARG A 1 99 ? -31.998 -16.724 42.166 1.00 93.44 99 ARG A C 1
ATOM 774 O O . ARG A 1 99 ? -30.834 -16.831 41.796 1.00 93.44 99 ARG A O 1
ATOM 781 N N . ARG A 1 100 ? -32.979 -17.495 41.680 1.00 92.38 100 ARG A N 1
ATOM 782 C CA . ARG A 1 100 ? -32.748 -18.535 40.664 1.00 92.38 100 ARG A CA 1
ATOM 783 C C . ARG A 1 100 ? -32.198 -17.949 39.360 1.00 92.38 100 ARG A C 1
ATOM 785 O O . ARG A 1 100 ? -31.249 -18.505 38.824 1.00 92.38 100 ARG A O 1
ATOM 792 N N . LEU A 1 101 ? -32.782 -16.852 38.871 1.00 89.62 101 LEU A N 1
ATOM 793 C CA . LEU A 1 101 ? -32.340 -16.184 37.641 1.00 89.62 101 LEU A CA 1
ATOM 794 C C . LEU A 1 101 ? -30.983 -15.494 37.824 1.00 89.62 101 LEU A C 1
ATOM 796 O O . LEU A 1 101 ? -30.113 -15.647 36.973 1.00 89.62 101 LEU A O 1
ATOM 800 N N . LEU A 1 102 ? -30.763 -14.844 38.975 1.00 90.44 102 LEU A N 1
ATOM 801 C CA . LEU A 1 102 ? -29.458 -14.280 39.339 1.00 90.44 102 LEU A CA 1
ATOM 802 C C . LEU A 1 102 ? -28.355 -15.334 39.282 1.00 90.44 102 LEU A C 1
ATOM 804 O O . LEU A 1 102 ? -27.380 -15.143 38.570 1.00 90.44 102 LEU A O 1
ATOM 808 N N . ASN A 1 103 ? -28.528 -16.467 39.969 1.00 92.00 103 ASN A N 1
ATOM 809 C CA . ASN A 1 103 ? -27.516 -17.530 40.007 1.00 92.00 103 ASN A CA 1
ATOM 810 C C . ASN A 1 103 ? -27.299 -18.217 38.650 1.00 92.00 103 ASN A C 1
ATOM 812 O O . ASN A 1 103 ? -26.265 -18.851 38.463 1.00 92.00 103 ASN A O 1
ATOM 816 N N . ALA A 1 104 ? -28.243 -18.093 37.714 1.00 90.31 104 ALA A N 1
ATOM 817 C CA . ALA A 1 104 ? -28.087 -18.545 36.333 1.00 90.31 104 ALA A CA 1
ATOM 818 C C . ALA A 1 104 ? -27.351 -17.523 35.440 1.00 90.31 104 ALA A C 1
ATOM 820 O O . ALA A 1 104 ? -27.135 -17.795 34.263 1.00 90.31 104 ALA A O 1
ATOM 821 N N . GLY A 1 105 ? -26.982 -16.353 35.977 1.00 86.12 105 GLY A N 1
ATOM 822 C CA . GLY A 1 105 ? -26.336 -15.267 35.238 1.00 86.12 105 GLY A CA 1
ATOM 823 C C . GLY A 1 105 ? -27.297 -14.414 34.405 1.00 86.12 105 GLY A C 1
ATOM 824 O O . GLY A 1 105 ? -26.853 -13.510 33.700 1.00 86.12 105 GLY A O 1
ATOM 825 N N . ASP A 1 106 ? -28.609 -14.654 34.493 1.00 86.81 106 ASP A N 1
ATOM 826 C CA . ASP A 1 106 ? -29.619 -13.876 33.775 1.00 86.81 106 ASP A CA 1
ATOM 827 C C . ASP A 1 106 ? -30.058 -12.670 34.610 1.00 86.81 106 ASP A C 1
ATOM 829 O O . ASP A 1 106 ? -31.128 -12.625 35.229 1.00 86.81 106 ASP A O 1
ATOM 833 N N . TYR A 1 107 ? -29.170 -11.679 34.660 1.00 83.50 107 TYR A N 1
ATOM 834 C CA . TYR A 1 107 ? -29.394 -10.442 35.396 1.00 83.50 107 TYR A CA 1
ATOM 835 C C . TYR A 1 107 ? -30.632 -9.703 34.867 1.00 83.50 107 TYR A C 1
ATOM 837 O O . TYR A 1 107 ? -31.468 -9.275 35.658 1.00 83.50 107 TYR A O 1
ATOM 845 N N . ALA A 1 108 ? -30.810 -9.596 33.548 1.00 79.56 108 ALA A N 1
ATOM 846 C CA . ALA A 1 108 ? -31.944 -8.876 32.968 1.00 79.56 108 ALA A CA 1
ATOM 847 C C . ALA A 1 108 ? -33.287 -9.469 33.428 1.00 79.56 108 ALA A C 1
ATOM 849 O O . ALA A 1 108 ? -34.107 -8.747 34.002 1.00 79.56 108 ALA A O 1
ATOM 850 N N . ALA A 1 109 ? -33.467 -10.787 33.297 1.00 80.25 109 ALA A N 1
ATOM 851 C CA . ALA A 1 109 ? -34.693 -11.447 33.739 1.00 80.25 109 ALA A CA 1
ATOM 852 C C . ALA A 1 109 ? -34.863 -11.413 35.267 1.00 80.25 109 ALA A C 1
ATOM 854 O O . ALA A 1 109 ? -35.988 -11.369 35.776 1.00 80.25 109 ALA A O 1
ATOM 855 N N . ALA A 1 110 ? -33.761 -11.413 36.025 1.00 82.88 110 ALA A N 1
ATOM 856 C CA . ALA A 1 110 ? -33.802 -11.237 37.470 1.00 82.88 110 ALA A CA 1
ATOM 857 C C . ALA A 1 110 ? -34.310 -9.842 37.872 1.00 82.88 110 ALA A C 1
ATOM 859 O O . ALA A 1 110 ? -35.139 -9.736 38.780 1.00 82.88 110 ALA A O 1
ATOM 860 N N . ALA A 1 111 ? -33.884 -8.783 37.174 1.00 79.00 111 ALA A N 1
ATOM 861 C CA . ALA A 1 111 ? -34.343 -7.410 37.404 1.00 79.00 111 ALA A CA 1
ATOM 862 C C . ALA A 1 111 ? -35.878 -7.303 37.321 1.00 79.00 111 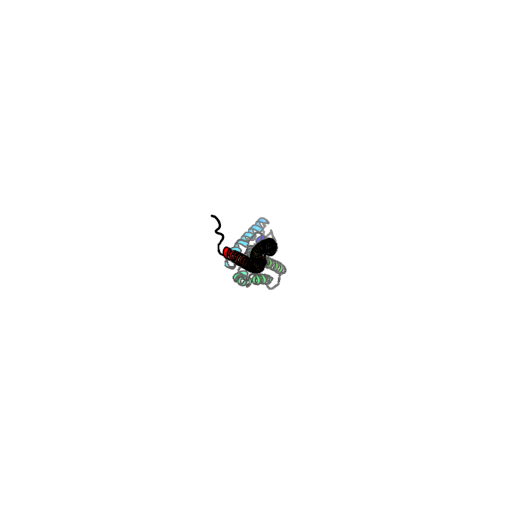ALA A C 1
ATOM 864 O O . ALA A 1 111 ? -36.517 -6.652 38.149 1.00 79.00 111 ALA A O 1
ATOM 865 N N . GLU A 1 112 ? -36.481 -8.012 36.366 1.00 80.94 112 GLU A N 1
ATOM 866 C CA . GLU A 1 112 ? -37.930 -8.040 36.140 1.00 80.94 112 GLU A CA 1
ATOM 867 C C . GLU A 1 112 ? -38.718 -8.747 37.253 1.00 80.94 112 GLU A C 1
ATOM 869 O O . GLU A 1 112 ? -39.939 -8.600 37.349 1.00 80.94 112 GLU A O 1
ATOM 874 N N . GLN A 1 113 ? -38.052 -9.499 38.135 1.00 82.31 113 GLN A N 1
ATOM 875 C CA . GLN A 1 113 ? -38.727 -10.162 39.251 1.00 82.31 113 GLN A CA 1
ATOM 876 C C . GLN A 1 113 ? -38.971 -9.231 40.442 1.00 82.31 113 GLN A C 1
ATOM 878 O O . GLN A 1 113 ? -39.879 -9.502 41.232 1.00 82.31 113 GLN A O 1
ATOM 883 N N . PHE A 1 114 ? -38.219 -8.134 40.584 1.00 75.31 114 PHE A N 1
ATOM 884 C CA . PHE A 1 114 ? -38.370 -7.205 41.710 1.00 75.31 114 PHE A CA 1
ATOM 885 C C . PHE A 1 114 ? -39.796 -6.628 41.834 1.00 75.31 114 PHE A C 1
ATOM 887 O O . PHE A 1 114 ? -40.359 -6.713 42.930 1.00 75.31 114 PHE A O 1
ATOM 894 N N . PRO A 1 115 ? -40.457 -6.136 40.762 1.00 73.44 115 PRO A N 1
ATOM 895 C CA . PRO A 1 115 ? -41.822 -5.597 40.832 1.00 73.44 115 PRO A CA 1
ATOM 896 C C . PRO A 1 115 ? -42.891 -6.570 41.349 1.00 73.44 115 PRO A C 1
ATOM 898 O O . PRO A 1 115 ? -43.940 -6.131 41.822 1.00 73.44 115 PRO A O 1
ATOM 901 N N . ARG A 1 116 ? -42.643 -7.886 41.292 1.00 71.56 116 ARG A N 1
ATOM 902 C CA . ARG A 1 116 ? -43.594 -8.915 41.751 1.00 71.56 116 ARG A CA 1
ATOM 903 C C . ARG A 1 116 ? -43.717 -8.965 43.276 1.00 71.56 116 ARG A C 1
ATOM 905 O O . ARG A 1 116 ? -44.719 -9.456 43.792 1.00 71.56 116 ARG A O 1
ATOM 912 N N . TRP A 1 117 ? -42.739 -8.412 43.992 1.00 68.38 117 TRP A N 1
ATOM 913 C CA . TRP A 1 117 ? -42.695 -8.348 45.452 1.00 68.38 117 TRP A CA 1
ATOM 914 C C . TRP A 1 117 ? -43.243 -7.020 45.982 1.00 68.38 117 TRP A C 1
ATOM 916 O O . TRP A 1 117 ? -42.578 -6.294 46.724 1.00 68.38 117 TRP A O 1
ATOM 926 N N . ASN A 1 118 ? -44.468 -6.691 45.566 1.00 69.19 118 ASN A N 1
ATOM 927 C CA . ASN A 1 118 ? -45.152 -5.444 45.910 1.00 69.19 118 ASN A CA 1
ATOM 928 C C . ASN A 1 118 ? -46.365 -5.627 46.839 1.00 69.19 118 ASN A C 1
ATOM 930 O O . ASN A 1 118 ? -47.119 -4.673 47.049 1.00 69.19 118 ASN A O 1
ATOM 934 N N . LYS A 1 119 ? -46.566 -6.832 47.389 1.00 62.28 119 LYS A N 1
ATOM 935 C CA . LYS A 1 119 ? -47.726 -7.180 48.221 1.00 62.28 119 LYS A CA 1
ATOM 936 C C . LYS A 1 119 ? -47.332 -7.477 49.667 1.00 62.28 119 LYS A C 1
ATOM 938 O O . LYS A 1 119 ? -46.343 -8.161 49.898 1.00 62.28 119 LYS A O 1
ATOM 943 N N . ALA A 1 120 ? -48.166 -7.057 50.615 1.00 60.00 120 ALA A N 1
ATOM 944 C CA . ALA A 1 120 ? -48.151 -7.527 52.002 1.00 60.00 120 ALA A CA 1
ATOM 945 C C . ALA A 1 120 ? -49.576 -7.941 52.402 1.00 60.00 120 ALA A C 1
ATOM 947 O O . ALA A 1 120 ? -50.542 -7.267 52.040 1.00 60.00 120 ALA A O 1
ATOM 948 N N . GLY A 1 121 ? -49.733 -9.090 53.071 1.00 58.34 121 GLY A N 1
ATOM 949 C CA . GLY A 1 121 ? -51.060 -9.638 53.398 1.00 58.34 121 GLY A CA 1
ATOM 950 C C . GLY A 1 121 ? -51.973 -9.829 52.172 1.00 58.34 121 GLY A C 1
ATOM 951 O O . GLY A 1 121 ? -53.181 -9.638 52.262 1.00 58.34 121 GLY A O 1
ATOM 952 N N . GLY A 1 122 ? -51.395 -10.110 50.997 1.00 62.75 122 GLY A N 1
ATOM 953 C CA . GLY A 1 122 ? -52.121 -10.268 49.730 1.00 62.75 122 GLY A CA 1
ATOM 954 C C . GLY A 1 122 ? -52.511 -8.968 49.007 1.00 62.75 122 GLY A C 1
ATOM 955 O O . GLY A 1 122 ? -52.930 -9.035 47.851 1.00 62.75 122 GLY A O 1
ATOM 956 N N . LYS A 1 123 ? -52.328 -7.787 49.616 1.00 59.06 123 LYS A N 1
ATOM 957 C CA . LYS A 1 123 ? -52.670 -6.478 49.022 1.00 59.06 123 LYS A CA 1
ATOM 958 C C . LYS A 1 123 ? -51.429 -5.749 48.510 1.00 59.06 123 LYS A C 1
ATOM 960 O O . LYS A 1 123 ? -50.394 -5.759 49.168 1.00 59.06 123 LYS A O 1
ATOM 965 N N . VAL A 1 124 ? -51.538 -5.102 47.347 1.00 70.38 124 VAL A N 1
ATOM 966 C CA . VAL A 1 124 ? -50.461 -4.278 46.767 1.00 70.38 124 VAL A CA 1
ATOM 967 C C . VAL A 1 124 ? -50.288 -3.000 47.588 1.00 70.38 124 VAL A C 1
ATOM 969 O O . VAL A 1 124 ? -51.268 -2.309 47.859 1.00 70.38 124 VAL A O 1
ATOM 972 N N . LEU A 1 125 ? -49.048 -2.668 47.958 1.00 67.81 125 LEU A N 1
ATOM 973 C CA . LEU A 1 125 ? -48.724 -1.459 48.716 1.00 67.81 125 LEU A CA 1
ATOM 974 C C . LEU A 1 125 ? -47.943 -0.451 47.851 1.00 67.81 125 LEU A C 1
ATOM 976 O O . LEU A 1 125 ? -46.876 -0.797 47.336 1.00 67.81 125 LEU A O 1
ATOM 980 N N . PRO A 1 126 ? -48.388 0.819 47.743 1.00 70.06 126 PRO A N 1
ATOM 981 C CA . PRO A 1 126 ? -47.705 1.847 46.946 1.00 70.06 126 PRO A CA 1
ATOM 982 C C . PRO A 1 126 ? -46.238 2.087 47.337 1.00 70.06 126 PRO A C 1
ATOM 984 O O . PRO A 1 126 ? -45.403 2.381 46.482 1.00 70.06 126 PRO A O 1
ATOM 987 N N . GLY A 1 127 ? -45.900 1.931 48.623 1.00 67.75 127 GLY A N 1
ATOM 988 C CA . GLY A 1 127 ? -44.521 2.041 49.110 1.00 67.75 127 GLY A CA 1
ATOM 989 C C . GLY A 1 127 ? -43.599 0.957 48.545 1.00 67.75 127 GLY A C 1
ATOM 990 O O . GLY A 1 127 ? -42.473 1.257 48.152 1.00 67.75 127 GLY A O 1
ATOM 991 N N . LEU A 1 128 ? -44.099 -0.276 48.414 1.00 66.19 128 LEU A N 1
ATOM 992 C CA . LEU A 1 128 ? -43.336 -1.383 47.838 1.00 66.19 128 LEU A CA 1
ATOM 993 C C . LEU A 1 128 ? -43.158 -1.210 46.325 1.00 66.19 128 LEU A C 1
ATOM 995 O O . LEU A 1 128 ? -42.080 -1.478 45.813 1.00 66.19 128 LEU A O 1
ATOM 999 N N . VAL A 1 129 ? -44.159 -0.684 45.612 1.00 70.81 129 VAL A N 1
ATOM 1000 C CA . VAL A 1 129 ? -44.034 -0.385 44.172 1.00 70.81 129 VAL A CA 1
ATOM 1001 C C . VAL A 1 129 ? -42.890 0.602 43.904 1.00 70.81 129 VAL A C 1
ATOM 1003 O O . VAL A 1 129 ? -42.053 0.345 43.042 1.00 70.81 129 VAL A O 1
ATOM 1006 N N . ARG A 1 130 ? -42.799 1.692 44.682 1.00 70.56 130 ARG A N 1
ATOM 1007 C CA . ARG A 1 130 ? -41.699 2.668 44.553 1.00 70.56 130 ARG A CA 1
ATOM 1008 C C . ARG A 1 130 ? -40.334 2.051 44.851 1.00 70.56 130 ARG A C 1
ATOM 1010 O O . ARG A 1 130 ? -39.376 2.325 44.137 1.00 70.56 130 ARG A O 1
ATOM 1017 N N . ARG A 1 131 ? -40.258 1.184 45.864 1.00 70.25 131 ARG A N 1
ATOM 1018 C CA . ARG A 1 131 ? -39.032 0.462 46.231 1.00 70.25 131 ARG A CA 1
ATOM 1019 C C . ARG A 1 131 ? -38.536 -0.452 45.110 1.00 70.25 131 ARG A C 1
ATOM 1021 O O . ARG A 1 131 ? -37.366 -0.393 44.749 1.00 70.25 131 ARG A O 1
ATOM 1028 N N . ARG A 1 132 ? -39.438 -1.222 44.494 1.00 75.50 132 ARG A N 1
ATOM 1029 C CA . ARG A 1 132 ? -39.104 -2.187 43.432 1.00 75.50 132 ARG A CA 1
ATOM 1030 C C . ARG A 1 132 ? -38.829 -1.560 42.062 1.00 75.50 132 ARG A C 1
ATOM 1032 O O . ARG A 1 132 ? -38.259 -2.231 41.213 1.00 75.50 132 ARG A O 1
ATOM 1039 N N . ALA A 1 133 ? -39.185 -0.293 41.844 1.00 66.56 133 ALA A N 1
ATOM 1040 C CA . ALA A 1 133 ? -38.830 0.443 40.626 1.00 66.56 133 ALA A CA 1
ATOM 1041 C C . ALA A 1 133 ? -37.379 0.968 40.631 1.00 66.56 133 ALA A C 1
ATOM 1043 O O . ALA A 1 133 ? -36.796 1.164 39.567 1.00 66.56 133 ALA A O 1
ATOM 1044 N N . ALA A 1 134 ? -36.783 1.184 41.809 1.00 64.94 134 ALA A N 1
ATOM 1045 C CA . ALA A 1 134 ? -35.423 1.716 41.936 1.00 64.94 134 ALA A CA 1
ATOM 1046 C C . ALA A 1 134 ? -34.328 0.638 41.789 1.00 64.94 134 ALA A C 1
ATOM 1048 O O . ALA A 1 134 ? -33.231 0.920 41.313 1.00 64.94 134 ALA A O 1
ATOM 1049 N N . GLU A 1 135 ? -34.625 -0.603 42.174 1.00 63.25 135 GLU A N 1
ATOM 1050 C CA . GLU A 1 135 ? -33.664 -1.717 42.217 1.00 63.25 135 GLU A CA 1
ATOM 1051 C C . GLU A 1 135 ? -33.207 -2.232 40.821 1.00 63.25 135 GLU A C 1
ATOM 1053 O O . GLU A 1 135 ? -32.017 -2.509 40.665 1.00 63.25 135 GLU A O 1
ATOM 1058 N N . PRO A 1 136 ? -34.055 -2.287 39.767 1.00 64.38 136 PRO A N 1
ATOM 1059 C CA . PRO A 1 136 ? -33.655 -2.737 38.424 1.00 64.38 136 PRO A CA 1
ATOM 1060 C C . PRO A 1 136 ? -32.726 -1.771 37.675 1.00 64.38 136 PRO A C 1
ATOM 1062 O O . PRO A 1 136 ? -31.923 -2.203 36.848 1.00 64.38 136 PRO A O 1
ATOM 1065 N N . ILE A 1 137 ? -32.804 -0.465 37.960 1.00 64.81 137 ILE A N 1
ATOM 1066 C CA . ILE A 1 137 ? -32.003 0.573 37.280 1.00 64.81 137 ILE A CA 1
ATOM 1067 C C . ILE A 1 137 ? -30.508 0.358 37.547 1.00 64.81 137 ILE A C 1
ATOM 1069 O O . ILE A 1 137 ? -29.683 0.461 36.639 1.00 64.81 137 ILE A O 1
ATOM 1073 N N . ALA A 1 138 ? -30.164 -0.019 38.780 1.00 62.94 138 ALA A N 1
ATOM 1074 C CA . ALA A 1 138 ? -28.804 -0.386 39.161 1.00 62.94 138 ALA A CA 1
ATOM 1075 C C . ALA A 1 138 ? -28.279 -1.615 38.399 1.00 62.94 138 ALA A C 1
ATOM 1077 O O . ALA A 1 138 ? -27.073 -1.736 38.178 1.00 62.94 138 ALA A O 1
ATOM 1078 N N . LEU A 1 139 ? -29.178 -2.515 37.993 1.00 61.06 139 LEU A N 1
ATOM 1079 C CA . LEU A 1 139 ? -28.842 -3.746 37.290 1.00 61.06 139 LEU A CA 1
ATOM 1080 C C . LEU A 1 139 ? -28.638 -3.514 35.780 1.00 61.06 139 LEU A C 1
ATOM 1082 O O . LEU A 1 139 ? -27.677 -4.020 35.205 1.00 61.06 139 LEU A O 1
ATOM 1086 N N . LEU A 1 140 ? -29.496 -2.708 35.144 1.00 66.19 140 LEU A N 1
ATOM 1087 C CA . LEU A 1 140 ? -29.456 -2.436 33.697 1.00 66.19 140 LEU A CA 1
ATOM 1088 C C . LEU A 1 140 ? -28.302 -1.516 33.264 1.00 66.19 140 LEU A C 1
ATOM 1090 O O . LEU A 1 140 ? -27.837 -1.609 32.127 1.00 66.19 140 LEU A O 1
ATOM 1094 N N . ALA A 1 141 ? -27.779 -0.681 34.167 1.00 70.44 141 ALA A N 1
ATOM 1095 C CA . ALA A 1 141 ? -26.617 0.170 33.897 1.00 70.44 141 ALA A CA 1
ATOM 1096 C C . ALA A 1 141 ? -25.359 -0.626 33.471 1.00 70.44 141 ALA A C 1
ATOM 1098 O O . ALA A 1 141 ? -24.513 -0.097 32.752 1.00 70.44 141 ALA A O 1
ATOM 1099 N N . VAL A 1 142 ? -25.258 -1.903 33.865 1.00 64.12 142 VAL A N 1
ATOM 1100 C CA . VAL A 1 142 ? -24.152 -2.807 33.499 1.00 64.12 142 VAL A CA 1
ATOM 1101 C C . VAL A 1 142 ? -24.249 -3.268 32.047 1.00 64.12 142 VAL A C 1
ATOM 1103 O O . VAL A 1 142 ? -23.250 -3.301 31.336 1.00 64.12 142 VAL A O 1
ATOM 1106 N N . VAL A 1 143 ? -25.453 -3.602 31.581 1.00 71.50 143 VAL A N 1
ATOM 1107 C CA . VAL A 1 143 ? -25.656 -4.055 30.197 1.00 71.50 143 VAL A CA 1
ATOM 1108 C C . VAL A 1 143 ? -25.332 -2.916 29.229 1.00 71.50 143 VAL A C 1
ATOM 1110 O O . VAL A 1 143 ? -24.644 -3.124 28.231 1.00 71.50 143 VAL A O 1
ATOM 1113 N N . GLY A 1 144 ? -25.754 -1.693 29.568 1.00 73.88 144 GLY A N 1
ATOM 1114 C CA . GLY A 1 144 ? -25.429 -0.497 28.793 1.00 73.88 144 GLY A CA 1
ATOM 1115 C C . GLY A 1 144 ? -23.929 -0.191 28.752 1.00 73.88 144 GLY A C 1
ATOM 1116 O O . GLY A 1 144 ? -23.402 0.105 27.680 1.00 73.88 144 GLY A O 1
ATOM 1117 N N . SER A 1 145 ? -23.219 -0.298 29.883 1.00 76.31 145 SER A N 1
ATOM 1118 C CA . SER A 1 145 ? -21.774 -0.034 29.920 1.00 76.31 145 SER A CA 1
ATOM 1119 C C . SER A 1 145 ? -20.972 -1.087 29.154 1.00 76.31 145 SER A C 1
ATOM 1121 O O . SER A 1 145 ? -20.065 -0.731 28.403 1.00 76.31 145 SER A O 1
ATOM 1123 N N . TYR A 1 146 ? -21.343 -2.365 29.265 1.00 73.25 146 TYR A N 1
ATOM 1124 C CA . TYR A 1 146 ? -20.688 -3.448 28.532 1.00 73.25 146 TYR A CA 1
ATOM 1125 C C . TYR A 1 146 ? -20.910 -3.325 27.017 1.00 73.25 146 TYR A C 1
ATOM 1127 O O . TYR A 1 146 ? -19.975 -3.472 26.230 1.00 73.25 146 TYR A O 1
ATOM 1135 N N . TRP A 1 147 ? -22.130 -2.970 26.598 1.00 79.69 147 TRP A N 1
ATOM 1136 C CA . TRP A 1 147 ? -22.451 -2.721 25.192 1.00 79.69 147 TRP A CA 1
ATOM 1137 C C . TRP A 1 147 ? -21.673 -1.532 24.612 1.00 79.69 147 TRP A C 1
ATOM 1139 O O . TRP A 1 147 ? -21.179 -1.613 23.487 1.00 79.69 147 TRP A O 1
ATOM 1149 N N . LEU A 1 148 ? -21.510 -0.451 25.382 1.00 84.31 148 LEU A N 1
ATOM 1150 C CA . LEU A 1 148 ? -20.734 0.718 24.962 1.00 84.31 148 LEU A CA 1
ATOM 1151 C C . LEU A 1 148 ? -19.254 0.367 24.745 1.00 84.31 148 LEU A C 1
ATOM 1153 O O . LEU A 1 148 ? -18.686 0.735 23.718 1.00 84.31 148 LEU A O 1
ATOM 1157 N N . VAL A 1 149 ? -18.647 -0.381 25.673 1.00 88.25 149 VAL A N 1
ATOM 1158 C CA . VAL A 1 149 ? -17.254 -0.847 25.548 1.00 88.25 149 VAL A CA 1
ATOM 1159 C C . VAL A 1 149 ? -17.090 -1.751 24.325 1.00 88.25 149 VAL A C 1
ATOM 1161 O O . VAL A 1 149 ? -16.150 -1.569 23.554 1.00 88.25 149 VAL A O 1
ATOM 1164 N N . TYR A 1 150 ? -18.031 -2.669 24.087 1.00 84.31 150 TYR A N 1
ATOM 1165 C CA . TYR A 1 150 ? -18.019 -3.535 22.906 1.00 84.31 150 TYR A CA 1
ATOM 1166 C C . TYR A 1 150 ? -18.108 -2.746 21.588 1.00 84.31 150 TYR A C 1
ATOM 1168 O O . TYR A 1 150 ? -17.338 -2.993 20.657 1.00 84.31 150 TYR A O 1
ATOM 1176 N N . GLN A 1 151 ? -19.022 -1.772 21.496 1.00 87.25 151 GLN A N 1
ATOM 1177 C CA . GLN A 1 151 ? -19.142 -0.914 20.311 1.00 87.25 151 GLN A CA 1
ATOM 1178 C C . GLN A 1 151 ? -17.886 -0.071 20.094 1.00 87.25 151 GLN A C 1
ATOM 1180 O O . GLN A 1 151 ? -17.440 0.071 18.954 1.00 87.25 151 GLN A O 1
ATOM 1185 N N . HIS A 1 152 ? -17.293 0.445 21.173 1.00 90.06 152 HIS A N 1
ATOM 1186 C CA . HIS A 1 152 ? -16.042 1.184 21.095 1.00 90.06 152 HIS A CA 1
ATOM 1187 C C . HIS A 1 152 ? -14.904 0.302 20.564 1.00 90.06 152 HIS A C 1
ATOM 1189 O O . HIS A 1 152 ? -14.265 0.683 19.585 1.00 90.06 152 HIS A O 1
ATOM 1195 N N . GLY A 1 153 ? -14.728 -0.911 21.100 1.00 91.38 153 GLY A N 1
ATOM 1196 C CA . GLY A 1 153 ? -13.737 -1.873 20.602 1.00 91.38 153 GLY A CA 1
ATOM 1197 C C . GLY A 1 153 ? -13.896 -2.165 19.106 1.00 91.38 153 GLY A C 1
ATOM 1198 O O . GLY A 1 153 ? -12.953 -1.992 18.339 1.00 91.38 153 GLY A O 1
ATOM 1199 N N . ARG A 1 154 ? -15.119 -2.470 18.650 1.00 92.69 154 ARG A N 1
ATOM 1200 C CA . ARG A 1 154 ? -15.392 -2.682 17.215 1.00 92.69 154 ARG A CA 1
ATOM 1201 C C . ARG A 1 154 ? -15.143 -1.448 16.350 1.00 92.69 154 ARG A C 1
ATOM 1203 O O . ARG A 1 154 ? -14.838 -1.586 15.167 1.00 92.69 154 ARG A O 1
ATOM 1210 N N . SER A 1 155 ? -15.346 -0.247 16.888 1.00 91.38 155 SER A N 1
ATOM 1211 C CA . SER A 1 155 ? -15.075 0.992 16.153 1.00 91.38 155 SER A CA 1
ATOM 1212 C C . SER A 1 155 ? -13.575 1.211 15.949 1.00 91.38 155 SER A C 1
ATOM 1214 O O . SER A 1 155 ? -13.174 1.594 14.852 1.00 91.38 155 SER A O 1
ATOM 1216 N N . VAL A 1 156 ? -12.761 0.886 16.959 1.00 91.56 156 VAL A N 1
ATOM 1217 C CA . VAL A 1 156 ? -11.297 0.963 16.895 1.00 91.56 156 VAL A CA 1
ATOM 1218 C C . VAL A 1 156 ? -10.752 -0.073 15.917 1.00 91.56 156 VAL A C 1
ATOM 1220 O O . VAL A 1 156 ? -10.041 0.309 14.997 1.00 91.56 156 VAL A O 1
ATOM 1223 N N . GLU A 1 157 ? -11.177 -1.337 16.008 1.00 89.00 157 GLU A N 1
ATOM 1224 C CA . GLU A 1 157 ? -10.754 -2.388 15.065 1.00 89.00 157 GLU A CA 1
ATOM 1225 C C . GLU A 1 157 ? -11.057 -2.022 13.604 1.00 89.00 157 GLU A C 1
ATOM 1227 O O . GLU A 1 157 ? -10.229 -2.216 12.716 1.00 89.00 157 GLU A O 1
ATOM 1232 N N . ARG A 1 158 ? -12.241 -1.455 13.331 1.00 92.69 158 ARG A N 1
ATOM 1233 C CA . ARG A 1 158 ? -12.598 -0.995 11.978 1.00 92.69 158 ARG A CA 1
ATOM 1234 C C . ARG A 1 158 ? -11.747 0.184 11.522 1.00 92.69 158 ARG A C 1
ATOM 1236 O O . ARG A 1 158 ? -11.409 0.245 10.343 1.00 92.69 158 ARG A O 1
ATOM 1243 N N . ALA A 1 159 ? -11.427 1.113 12.421 1.00 91.12 159 ALA A N 1
ATOM 1244 C CA . ALA A 1 159 ? -10.568 2.248 12.107 1.00 91.12 159 ALA A CA 1
ATOM 1245 C C . ALA A 1 159 ? -9.132 1.789 11.812 1.00 91.12 159 ALA A C 1
ATOM 1247 O O . ALA A 1 159 ? -8.565 2.191 10.800 1.00 91.12 159 ALA A O 1
ATOM 1248 N N . GLU A 1 160 ? -8.577 0.894 12.631 1.00 92.31 160 GLU A N 1
ATOM 1249 C CA . GLU A 1 160 ? -7.257 0.294 12.413 1.00 92.31 160 GLU A CA 1
ATOM 1250 C C . GLU A 1 160 ? -7.207 -0.487 11.097 1.00 92.31 160 GLU A C 1
ATOM 1252 O O . GLU A 1 160 ? -6.289 -0.292 10.298 1.00 92.31 160 GLU A O 1
ATOM 1257 N N . ALA A 1 161 ? -8.228 -1.301 10.812 1.00 90.00 161 ALA A N 1
ATOM 1258 C CA . ALA A 1 161 ? -8.334 -2.022 9.548 1.00 90.00 161 ALA A CA 1
ATOM 1259 C C . ALA A 1 161 ? -8.408 -1.073 8.338 1.00 90.00 161 ALA A C 1
ATOM 1261 O O . ALA A 1 161 ? -7.755 -1.335 7.328 1.00 90.00 161 ALA A O 1
ATOM 1262 N N . ALA A 1 162 ? -9.152 0.034 8.447 1.00 94.06 162 ALA A N 1
ATOM 1263 C CA . ALA A 1 162 ? -9.268 1.040 7.391 1.00 94.06 162 ALA A CA 1
ATOM 1264 C C . ALA A 1 162 ? -7.951 1.797 7.148 1.00 94.06 162 ALA A C 1
ATOM 1266 O O . ALA A 1 162 ? -7.589 2.062 6.001 1.00 94.06 162 ALA A O 1
ATOM 1267 N N . VAL A 1 163 ? -7.207 2.122 8.210 1.00 94.25 163 VAL A N 1
ATOM 1268 C CA . VAL A 1 163 ? -5.878 2.741 8.095 1.00 94.25 163 VAL A CA 1
ATOM 1269 C C . VAL A 1 163 ? -4.888 1.766 7.459 1.00 94.25 163 VAL A C 1
ATOM 1271 O O . VAL A 1 163 ? -4.167 2.145 6.537 1.00 94.25 163 VAL A O 1
ATOM 1274 N N . ALA A 1 164 ? -4.886 0.501 7.887 1.00 93.00 164 ALA A N 1
ATOM 1275 C CA . ALA A 1 164 ? -4.013 -0.526 7.327 1.00 93.00 164 ALA A CA 1
ATOM 1276 C C . ALA A 1 164 ? -4.306 -0.797 5.840 1.00 93.00 164 ALA A C 1
ATOM 1278 O O . ALA A 1 164 ? -3.372 -0.963 5.055 1.00 93.00 164 ALA A O 1
ATOM 1279 N N . SER A 1 165 ? -5.580 -0.818 5.423 1.00 92.44 165 SER A N 1
ATOM 1280 C CA . SER A 1 165 ? -5.927 -0.927 4.000 1.00 92.44 165 SER A CA 1
ATOM 1281 C C . SER A 1 165 ? -5.490 0.306 3.214 1.00 92.44 165 SER A C 1
ATOM 1283 O O . SER A 1 165 ? -4.865 0.155 2.173 1.00 92.44 165 SER A O 1
ATOM 1285 N N . ALA A 1 166 ? -5.721 1.514 3.739 1.00 91.44 166 ALA A N 1
ATOM 1286 C CA . ALA A 1 166 ? -5.319 2.749 3.068 1.00 91.44 166 ALA A CA 1
ATOM 1287 C C . ALA A 1 166 ? -3.795 2.842 2.873 1.00 91.44 166 ALA A C 1
ATOM 1289 O O . ALA A 1 166 ? -3.334 3.293 1.825 1.00 91.44 166 ALA A O 1
ATOM 1290 N N . GLN A 1 167 ? -3.009 2.389 3.855 1.00 91.25 167 GLN A N 1
ATOM 1291 C CA . GLN A 1 167 ? -1.553 2.316 3.728 1.00 91.25 167 GLN A CA 1
ATOM 1292 C C . GLN A 1 167 ? -1.123 1.342 2.625 1.00 91.25 167 GLN A C 1
ATOM 1294 O O . GLN A 1 167 ? -0.292 1.716 1.798 1.00 91.25 167 GLN A O 1
ATOM 1299 N N . ARG A 1 168 ? -1.709 0.138 2.564 1.00 92.38 168 ARG A N 1
ATOM 1300 C CA . ARG A 1 168 ? -1.426 -0.824 1.483 1.00 92.38 168 ARG A CA 1
ATOM 1301 C C . ARG A 1 168 ? -1.775 -0.259 0.109 1.00 92.38 168 ARG A C 1
ATOM 1303 O O . ARG A 1 168 ? -0.898 -0.205 -0.741 1.00 92.38 168 ARG A O 1
ATOM 1310 N N . ASP A 1 169 ? -2.981 0.283 -0.056 1.00 91.88 169 ASP A N 1
ATOM 1311 C CA . ASP A 1 169 ? -3.429 0.870 -1.326 1.00 91.88 169 ASP A CA 1
ATOM 1312 C C . ASP A 1 169 ? -2.511 2.021 -1.777 1.00 91.88 169 ASP A C 1
ATOM 1314 O O . ASP A 1 169 ? -2.236 2.191 -2.965 1.00 91.88 169 ASP A O 1
ATOM 1318 N N . SER A 1 170 ? -2.017 2.828 -0.828 1.00 88.00 170 SER A N 1
ATOM 1319 C CA . SER A 1 170 ? -1.056 3.895 -1.126 1.00 88.00 170 SER A CA 1
ATOM 1320 C C . SER A 1 170 ? 0.310 3.357 -1.570 1.00 88.00 170 SER A C 1
ATOM 1322 O O . SER A 1 170 ? 0.922 3.930 -2.472 1.00 88.00 170 SER A O 1
ATOM 1324 N N . GLY A 1 171 ? 0.764 2.249 -0.975 1.00 91.69 171 GLY A N 1
ATOM 1325 C CA . GLY A 1 171 ? 2.003 1.565 -1.340 1.00 91.69 171 GLY A CA 1
ATOM 1326 C C . GLY A 1 171 ? 1.917 0.915 -2.718 1.00 91.69 171 GLY A C 1
ATOM 1327 O O . GLY A 1 171 ? 2.820 1.104 -3.529 1.00 91.69 171 GLY A O 1
ATOM 1328 N N . ASP A 1 172 ? 0.804 0.244 -3.013 1.00 92.31 172 ASP A N 1
ATOM 1329 C CA . ASP A 1 172 ? 0.554 -0.406 -4.303 1.00 92.31 172 ASP A CA 1
ATOM 1330 C C . ASP A 1 172 ? 0.512 0.623 -5.443 1.00 92.31 172 ASP A C 1
ATOM 1332 O O . ASP A 1 172 ? 1.190 0.456 -6.455 1.00 92.31 172 ASP A O 1
ATOM 1336 N N . ARG A 1 173 ? -0.184 1.755 -5.247 1.00 91.00 173 ARG A N 1
ATOM 1337 C CA . ARG A 1 173 ? -0.186 2.864 -6.221 1.00 91.00 173 ARG A CA 1
ATOM 1338 C C . ARG A 1 173 ? 1.201 3.460 -6.432 1.00 91.00 173 ARG A C 1
ATOM 1340 O O . ARG A 1 173 ? 1.550 3.826 -7.551 1.00 91.00 173 ARG A O 1
ATOM 1347 N N . LEU A 1 174 ? 1.991 3.606 -5.367 1.00 91.44 174 LEU A N 1
ATOM 1348 C CA . LEU A 1 174 ? 3.357 4.110 -5.493 1.00 91.44 174 LEU A CA 1
ATOM 1349 C C . LEU A 1 174 ? 4.241 3.120 -6.264 1.00 91.44 174 LEU A C 1
ATOM 1351 O O . LEU A 1 174 ? 5.017 3.550 -7.113 1.00 91.44 174 LEU A O 1
ATOM 1355 N N . ALA A 1 175 ? 4.106 1.819 -6.001 1.00 89.69 175 ALA A N 1
ATOM 1356 C CA . ALA A 1 175 ? 4.836 0.772 -6.707 1.00 89.69 175 ALA A CA 1
ATOM 1357 C C . ALA A 1 175 ? 4.477 0.730 -8.201 1.00 89.69 175 ALA A C 1
ATOM 1359 O O . ALA A 1 175 ? 5.380 0.666 -9.032 1.00 89.69 175 ALA A O 1
ATOM 1360 N N . GLU A 1 176 ? 3.193 0.851 -8.546 1.00 91.75 176 GLU A N 1
ATOM 1361 C CA . GLU A 1 176 ? 2.725 0.942 -9.935 1.00 91.75 176 GLU A CA 1
ATOM 1362 C C . GLU A 1 176 ? 3.338 2.154 -10.650 1.00 91.75 176 GLU A C 1
ATOM 1364 O O . GLU A 1 176 ? 3.949 2.013 -11.708 1.00 91.75 176 GLU A O 1
ATOM 1369 N N . LEU A 1 177 ? 3.282 3.339 -10.031 1.00 90.69 177 LEU A N 1
ATOM 1370 C CA . LEU A 1 177 ? 3.861 4.558 -10.603 1.00 90.69 177 LEU A CA 1
ATOM 1371 C C . LEU A 1 177 ? 5.384 4.481 -10.766 1.00 90.69 177 LEU A C 1
ATOM 1373 O O . LEU A 1 177 ? 5.921 5.008 -11.742 1.00 90.69 177 LEU A O 1
ATOM 1377 N N . LEU A 1 178 ? 6.094 3.877 -9.810 1.00 91.44 178 LEU A N 1
ATOM 1378 C CA . LEU A 1 178 ? 7.541 3.672 -9.904 1.00 91.44 178 LEU A CA 1
ATOM 1379 C C . LEU A 1 178 ? 7.888 2.657 -10.996 1.00 91.44 178 LEU A C 1
ATOM 1381 O O . LEU A 1 178 ? 8.828 2.905 -11.749 1.00 91.44 178 LEU A O 1
ATOM 1385 N N . GLY A 1 179 ? 7.108 1.581 -11.124 1.00 88.19 179 GLY A N 1
ATOM 1386 C CA . GLY A 1 179 ? 7.239 0.603 -12.202 1.00 88.19 179 GLY A CA 1
ATOM 1387 C C . GLY A 1 179 ? 7.051 1.246 -13.574 1.00 88.19 179 GLY A C 1
ATOM 1388 O O . GLY A 1 179 ? 7.950 1.190 -14.406 1.00 88.19 179 GLY A O 1
ATOM 1389 N N . GLU A 1 180 ? 5.944 1.965 -13.782 1.00 90.12 180 GLU A N 1
ATOM 1390 C CA . GLU A 1 180 ? 5.691 2.677 -15.040 1.00 90.12 180 GLU A CA 1
ATOM 1391 C C . GLU A 1 180 ? 6.779 3.706 -15.376 1.00 90.12 180 GLU A C 1
ATOM 1393 O O . GLU A 1 180 ? 7.131 3.886 -16.542 1.00 90.12 180 GLU A O 1
ATOM 1398 N N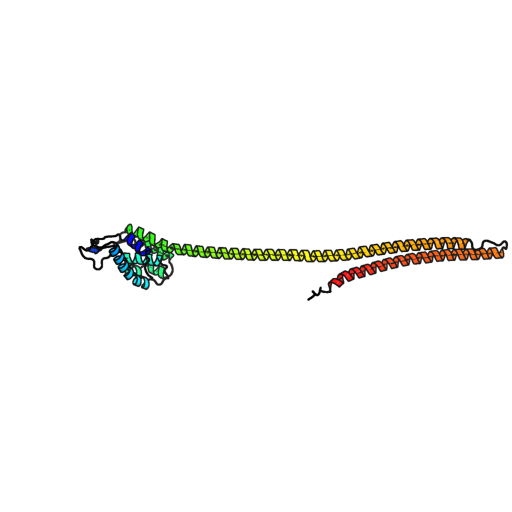 . ARG A 1 181 ? 7.295 4.437 -14.377 1.00 88.56 181 ARG A N 1
ATOM 1399 C CA . ARG A 1 181 ? 8.384 5.401 -14.595 1.00 88.56 181 ARG A CA 1
ATOM 1400 C C . ARG A 1 181 ? 9.689 4.705 -14.960 1.00 88.56 181 ARG A C 1
ATOM 1402 O O . ARG A 1 181 ? 10.374 5.216 -15.837 1.00 88.56 181 ARG A O 1
ATOM 1409 N N . GLY A 1 182 ? 10.006 3.583 -14.315 1.00 87.50 182 GLY A N 1
ATOM 1410 C CA . GLY A 1 182 ? 11.183 2.774 -14.628 1.00 87.50 182 GLY A CA 1
ATOM 1411 C C . GLY A 1 182 ? 11.156 2.284 -16.073 1.00 87.50 182 GLY A C 1
ATOM 1412 O O . GLY A 1 182 ? 12.074 2.584 -16.829 1.00 87.50 182 GLY A O 1
ATOM 1413 N N . GLU A 1 183 ? 10.054 1.652 -16.485 1.00 88.44 183 GLU A N 1
ATOM 1414 C CA . GLU A 1 183 ? 9.863 1.153 -17.856 1.00 88.44 183 GLU A CA 1
ATOM 1415 C C . GLU A 1 183 ? 9.946 2.285 -18.894 1.00 88.44 183 GLU A C 1
ATOM 1417 O O . GLU A 1 183 ? 10.707 2.201 -19.857 1.00 88.44 183 GLU A O 1
ATOM 1422 N N . ARG A 1 184 ? 9.242 3.409 -18.676 1.00 89.25 184 ARG A N 1
ATOM 1423 C CA . ARG A 1 184 ? 9.309 4.563 -19.594 1.00 89.25 184 ARG A CA 1
ATOM 1424 C C . ARG A 1 184 ? 10.707 5.169 -19.669 1.00 89.25 184 ARG A C 1
ATOM 1426 O O . ARG A 1 184 ? 11.102 5.651 -20.726 1.00 89.25 184 ARG A O 1
ATOM 1433 N N . GLN A 1 185 ? 11.439 5.204 -18.558 1.00 89.44 185 GLN A N 1
ATOM 1434 C CA . GLN A 1 185 ? 12.799 5.734 -18.531 1.00 89.44 185 GLN A CA 1
ATOM 1435 C C . GLN A 1 185 ? 13.759 4.819 -19.300 1.00 89.44 185 GLN A C 1
ATOM 1437 O O . GLN A 1 185 ? 14.611 5.323 -20.033 1.00 89.44 185 GLN A O 1
ATOM 1442 N N . GLU A 1 186 ? 13.590 3.500 -19.186 1.00 85.12 186 GLU A N 1
ATOM 1443 C CA . GLU A 1 186 ? 14.317 2.500 -19.972 1.00 85.12 186 GLU A CA 1
ATOM 1444 C C . GLU A 1 186 ? 14.032 2.676 -21.475 1.00 85.12 186 GLU A C 1
ATOM 1446 O O . GLU A 1 186 ? 14.958 2.811 -22.277 1.00 85.12 186 GLU A O 1
ATOM 1451 N N . GLU A 1 187 ? 12.755 2.777 -21.861 1.00 87.19 187 GLU A N 1
ATOM 1452 C CA . GLU A 1 187 ? 12.339 3.012 -23.250 1.00 87.19 187 GLU A CA 1
ATOM 1453 C C . GLU A 1 187 ? 12.893 4.331 -23.807 1.00 87.19 187 GLU A C 1
ATOM 1455 O O . GLU A 1 187 ? 13.436 4.358 -24.913 1.00 87.19 187 GLU A O 1
ATOM 1460 N N . GLN A 1 188 ? 12.803 5.426 -23.044 1.00 89.56 188 GLN A N 1
ATOM 1461 C CA . GLN A 1 188 ? 13.346 6.728 -23.443 1.00 89.56 188 GLN A CA 1
ATOM 1462 C C . GLN A 1 188 ? 14.863 6.686 -23.606 1.00 89.56 188 GLN A C 1
ATOM 1464 O O . GLN A 1 188 ? 15.393 7.261 -24.556 1.00 89.56 188 GLN A O 1
ATOM 1469 N N . ARG A 1 189 ? 15.566 5.987 -22.710 1.00 86.06 189 ARG A N 1
ATOM 1470 C CA . ARG A 1 189 ? 17.016 5.804 -22.800 1.00 86.06 189 ARG A CA 1
ATOM 1471 C C . ARG A 1 189 ? 17.397 5.018 -24.056 1.00 86.06 189 ARG A C 1
ATOM 1473 O O . ARG A 1 189 ? 18.299 5.451 -24.771 1.00 86.06 189 ARG A O 1
ATOM 1480 N N . ARG A 1 190 ? 16.694 3.919 -24.361 1.00 85.38 190 ARG A N 1
ATOM 1481 C CA . ARG A 1 190 ? 16.892 3.136 -25.597 1.00 85.38 190 ARG A CA 1
ATOM 1482 C C . ARG A 1 190 ? 16.639 3.983 -26.840 1.00 85.38 190 ARG A C 1
ATOM 1484 O O . ARG A 1 190 ? 17.461 4.003 -27.752 1.00 85.38 190 ARG A O 1
ATOM 1491 N N . ALA A 1 191 ? 15.533 4.726 -26.861 1.00 89.38 191 ALA A N 1
ATOM 1492 C CA . ALA A 1 191 ? 15.194 5.612 -27.969 1.00 89.38 191 ALA A CA 1
ATOM 1493 C C . ALA A 1 191 ? 16.256 6.704 -28.182 1.00 89.38 191 ALA A C 1
ATOM 1495 O O . ALA A 1 191 ? 16.652 6.948 -29.320 1.00 89.38 191 ALA A O 1
ATOM 1496 N N . ALA A 1 192 ? 16.758 7.315 -27.104 1.00 90.69 192 ALA A N 1
ATOM 1497 C CA . ALA A 1 192 ? 17.811 8.326 -27.170 1.00 90.69 192 ALA A CA 1
ATOM 1498 C C . ALA A 1 192 ? 19.132 7.758 -27.713 1.00 90.69 192 ALA A C 1
ATOM 1500 O O . ALA A 1 192 ? 19.734 8.370 -28.590 1.00 90.69 192 ALA A O 1
ATOM 1501 N N . ALA A 1 193 ? 19.543 6.568 -27.260 1.00 88.00 193 ALA A N 1
ATOM 1502 C CA . ALA A 1 193 ? 20.751 5.907 -27.756 1.00 88.00 193 ALA A CA 1
ATOM 1503 C C . ALA A 1 193 ? 20.655 5.586 -29.259 1.00 88.00 193 ALA A C 1
ATOM 1505 O O . ALA A 1 193 ? 21.587 5.849 -30.019 1.00 88.00 193 ALA A O 1
ATOM 1506 N N . HIS A 1 194 ? 19.510 5.075 -29.723 1.00 88.62 194 HIS A N 1
ATOM 1507 C CA . HIS A 1 194 ? 19.296 4.847 -31.155 1.00 88.62 194 HIS A CA 1
ATOM 1508 C C . HIS A 1 194 ? 19.293 6.150 -31.962 1.00 88.62 194 HIS A C 1
ATOM 1510 O O . HIS A 1 194 ? 19.814 6.173 -33.078 1.00 88.62 194 HIS A O 1
ATOM 1516 N N . GLU A 1 195 ? 18.718 7.227 -31.429 1.00 91.75 195 GLU A N 1
ATOM 1517 C CA . GLU A 1 195 ? 18.708 8.529 -32.098 1.00 91.75 195 GLU A CA 1
ATOM 1518 C C . GLU A 1 195 ? 20.121 9.118 -32.218 1.00 91.75 195 GLU A C 1
ATOM 1520 O O . GLU A 1 195 ? 20.488 9.602 -33.287 1.00 91.75 195 GLU A O 1
ATOM 1525 N N . GLU A 1 196 ? 20.958 8.986 -31.188 1.00 91.00 196 GLU A N 1
ATOM 1526 C CA . GLU A 1 196 ? 22.368 9.390 -31.240 1.00 91.00 196 GLU A CA 1
ATOM 1527 C C . GLU A 1 196 ? 23.139 8.622 -32.328 1.00 91.00 196 GLU A C 1
ATOM 1529 O O . GLU A 1 196 ? 23.828 9.223 -33.156 1.00 91.00 196 GLU A O 1
ATOM 1534 N N . VAL A 1 197 ? 22.946 7.300 -32.411 1.00 92.69 197 VAL A N 1
ATOM 1535 C CA . VAL A 1 197 ? 23.541 6.467 -33.471 1.00 92.69 197 VAL A CA 1
ATOM 1536 C C . VAL A 1 197 ? 23.079 6.917 -34.863 1.00 92.69 197 VAL A C 1
ATOM 1538 O O . VAL A 1 197 ? 23.885 6.974 -35.797 1.00 92.69 197 VAL A O 1
ATOM 1541 N N . ARG A 1 198 ? 21.796 7.271 -35.024 1.00 92.06 198 ARG A N 1
ATOM 1542 C CA . ARG A 1 198 ? 21.255 7.787 -36.296 1.00 92.06 198 ARG A CA 1
ATOM 1543 C C . ARG A 1 198 ? 21.880 9.125 -36.672 1.00 92.06 198 ARG A C 1
ATOM 1545 O O . ARG A 1 198 ? 22.251 9.298 -37.833 1.00 92.06 198 ARG A O 1
ATOM 1552 N N . GLN A 1 199 ? 22.013 10.042 -35.718 1.00 95.00 199 GLN A N 1
ATOM 1553 C CA . GLN A 1 199 ? 22.623 11.353 -35.939 1.00 95.00 199 GLN A CA 1
ATOM 1554 C C . GLN A 1 199 ? 24.088 11.216 -36.346 1.00 95.00 199 GLN A C 1
ATOM 1556 O O . GLN A 1 199 ? 24.489 11.778 -37.365 1.00 95.00 199 GLN A O 1
ATOM 1561 N N . HIS A 1 200 ? 24.853 10.384 -35.637 1.00 93.94 200 HIS A N 1
ATOM 1562 C CA . HIS A 1 200 ? 26.245 10.123 -35.986 1.00 93.94 200 HIS A CA 1
ATOM 1563 C C . HIS A 1 200 ? 26.379 9.498 -37.383 1.00 93.94 200 HIS A C 1
ATOM 1565 O O . HIS A 1 200 ? 27.199 9.927 -38.193 1.00 93.94 200 HIS A O 1
ATOM 1571 N N . ALA A 1 201 ? 25.531 8.522 -37.725 1.00 92.38 201 ALA A N 1
ATOM 1572 C CA . ALA A 1 201 ? 25.528 7.924 -39.059 1.00 92.38 201 ALA A CA 1
ATOM 1573 C C . ALA A 1 201 ? 25.172 8.942 -40.161 1.00 92.38 201 ALA A C 1
ATOM 1575 O O . ALA A 1 201 ? 25.732 8.882 -41.257 1.00 92.38 201 ALA A O 1
ATOM 1576 N N . GLN A 1 202 ? 24.260 9.877 -39.885 1.00 95.50 202 GLN A N 1
ATOM 1577 C CA . GLN A 1 202 ? 23.881 10.943 -40.814 1.00 95.50 202 GLN A CA 1
ATOM 1578 C C . GLN A 1 202 ? 25.024 11.945 -41.029 1.00 95.50 202 GLN A C 1
ATOM 1580 O O . GLN A 1 202 ? 25.274 12.365 -42.162 1.00 95.50 202 GLN A O 1
ATOM 1585 N N . GLU A 1 203 ? 25.748 12.289 -39.966 1.00 96.25 203 GLU A N 1
ATOM 1586 C CA . GLU A 1 203 ? 26.940 13.133 -40.036 1.00 96.25 203 GLU A CA 1
ATOM 1587 C C . GLU A 1 203 ? 28.030 12.465 -40.888 1.00 96.25 203 GLU A C 1
ATOM 1589 O O . GLU A 1 203 ? 28.523 13.063 -41.844 1.00 96.25 203 GLU A O 1
ATOM 1594 N N . GLN A 1 204 ? 28.320 11.184 -40.632 1.00 95.06 204 GLN A N 1
ATOM 1595 C CA . GLN A 1 204 ? 29.289 10.406 -41.413 1.00 95.06 204 GLN A CA 1
ATOM 1596 C C . GLN A 1 204 ? 28.908 10.321 -42.898 1.00 95.06 204 GLN A C 1
ATOM 1598 O O . GLN A 1 204 ? 29.768 10.468 -43.766 1.00 95.06 204 GLN A O 1
ATOM 1603 N N . ARG A 1 205 ? 27.618 10.134 -43.213 1.00 94.38 205 ARG A N 1
ATOM 1604 C CA . ARG A 1 205 ? 27.125 10.162 -44.604 1.00 94.38 205 ARG A CA 1
ATOM 1605 C C . ARG A 1 205 ? 27.373 11.510 -45.260 1.00 94.38 205 ARG A C 1
ATOM 1607 O O . ARG A 1 205 ? 27.893 11.545 -46.367 1.00 94.38 205 ARG A O 1
ATOM 1614 N N . THR A 1 206 ? 27.057 12.597 -44.563 1.00 95.56 206 THR A N 1
ATOM 1615 C CA . THR A 1 206 ? 27.263 13.960 -45.070 1.00 95.56 206 THR A CA 1
ATOM 1616 C C . THR A 1 206 ? 28.743 14.223 -45.373 1.00 95.56 206 THR A C 1
ATOM 1618 O O . THR A 1 206 ? 29.078 14.782 -46.421 1.00 95.56 206 THR A O 1
ATOM 1621 N N . ILE A 1 207 ? 29.649 13.773 -44.497 1.00 95.50 207 ILE A N 1
ATOM 1622 C CA . ILE A 1 207 ? 31.102 13.886 -44.698 1.00 95.50 207 ILE A CA 1
ATOM 1623 C C . ILE A 1 207 ? 31.552 13.061 -45.910 1.00 95.50 207 ILE A C 1
ATOM 1625 O O . ILE A 1 207 ? 32.293 13.569 -46.756 1.00 95.50 207 ILE A O 1
ATOM 1629 N N . ALA A 1 208 ? 31.096 11.811 -46.019 1.00 93.44 208 ALA A N 1
ATOM 1630 C CA . ALA A 1 208 ? 31.440 10.922 -47.127 1.00 93.44 208 ALA A CA 1
ATOM 1631 C C . ALA A 1 208 ? 30.933 11.464 -48.475 1.00 93.44 208 ALA A C 1
ATOM 1633 O O . ALA A 1 208 ? 31.696 11.519 -49.435 1.00 93.44 208 ALA A O 1
ATOM 1634 N N . GLU A 1 209 ? 29.689 11.945 -48.539 1.00 93.56 209 GLU A N 1
ATOM 1635 C CA . GLU A 1 209 ? 29.100 12.563 -49.736 1.00 93.56 209 GLU A CA 1
ATOM 1636 C C . GLU A 1 209 ? 29.857 13.825 -50.161 1.00 93.56 209 GLU A C 1
ATOM 1638 O O . GLU A 1 209 ? 30.174 13.993 -51.339 1.00 93.56 209 GLU A O 1
ATOM 1643 N N . THR A 1 210 ? 30.216 14.685 -49.204 1.00 95.88 210 THR A N 1
ATOM 1644 C CA . THR A 1 210 ? 31.000 15.898 -49.484 1.00 95.88 210 THR A CA 1
ATOM 1645 C C . THR A 1 210 ? 32.399 15.548 -49.997 1.00 95.88 210 THR A C 1
ATOM 1647 O O . THR A 1 210 ? 32.897 16.168 -50.938 1.00 95.88 210 THR A O 1
ATOM 1650 N N . THR A 1 211 ? 33.031 14.531 -49.409 1.00 94.69 211 THR A N 1
ATOM 1651 C CA . THR A 1 211 ? 34.361 14.059 -49.818 1.00 94.69 211 THR A CA 1
ATOM 1652 C C . THR A 1 211 ? 34.322 13.439 -51.214 1.00 94.69 211 THR A C 1
ATOM 1654 O O . THR A 1 211 ? 35.172 13.762 -52.043 1.00 94.69 211 THR A O 1
ATOM 1657 N N . ALA A 1 212 ? 33.309 12.617 -51.502 1.00 92.81 212 ALA A N 1
ATOM 1658 C CA . ALA A 1 212 ? 33.087 12.017 -52.814 1.00 92.81 212 ALA A CA 1
ATOM 1659 C C . ALA A 1 212 ? 32.871 13.090 -53.891 1.00 92.81 212 ALA A C 1
ATOM 1661 O O . ALA A 1 212 ? 33.567 13.083 -54.901 1.00 92.81 212 ALA A O 1
ATOM 1662 N N . ALA A 1 213 ? 32.014 14.086 -53.636 1.00 93.12 213 ALA A N 1
ATOM 1663 C CA . ALA A 1 213 ? 31.805 15.201 -54.562 1.00 93.12 213 ALA A CA 1
ATOM 1664 C C . ALA A 1 213 ? 33.095 16.006 -54.819 1.00 93.12 213 ALA A C 1
ATOM 1666 O O . ALA A 1 213 ? 33.357 16.441 -55.943 1.00 93.12 213 ALA A O 1
ATOM 1667 N N . GLY A 1 214 ? 33.926 16.196 -53.788 1.00 94.81 214 GLY A N 1
ATOM 1668 C CA . GLY A 1 214 ? 35.237 16.833 -53.923 1.00 94.81 214 GLY A CA 1
ATOM 1669 C C . GLY A 1 214 ? 36.213 16.022 -54.784 1.00 94.81 214 GLY A C 1
ATOM 1670 O O . GLY A 1 214 ? 36.919 16.602 -55.617 1.00 94.81 214 GLY A O 1
ATOM 1671 N N . ALA A 1 215 ? 36.230 14.698 -54.609 1.00 92.25 215 ALA A N 1
ATOM 1672 C CA . ALA A 1 215 ? 37.033 13.774 -55.405 1.00 92.25 215 ALA A CA 1
ATOM 1673 C C . ALA A 1 215 ? 36.573 13.744 -56.870 1.00 92.25 215 ALA A C 1
ATOM 1675 O O . ALA A 1 215 ? 37.407 13.913 -57.756 1.00 92.25 215 ALA A O 1
ATOM 1676 N N . ASP A 1 216 ? 35.264 13.660 -57.122 1.00 92.69 216 ASP A N 1
ATOM 1677 C CA . ASP A 1 216 ? 34.678 13.703 -58.467 1.00 92.69 216 ASP A CA 1
ATOM 1678 C C . ASP A 1 216 ? 35.040 15.006 -59.189 1.00 92.69 216 ASP A C 1
ATOM 1680 O O . ASP A 1 216 ? 35.470 14.996 -60.343 1.00 92.69 216 ASP A O 1
ATOM 1684 N N . ALA A 1 217 ? 34.939 16.146 -58.498 1.00 94.19 217 ALA A N 1
ATOM 1685 C CA . ALA A 1 217 ? 35.318 17.437 -59.063 1.00 94.19 217 ALA A CA 1
ATOM 1686 C C . ALA A 1 217 ? 36.823 17.517 -59.379 1.00 94.19 217 ALA A C 1
ATOM 1688 O O . ALA A 1 217 ? 37.218 18.165 -60.350 1.00 94.19 217 ALA A O 1
ATOM 1689 N N . ALA A 1 218 ? 37.682 16.899 -58.561 1.00 94.56 218 ALA A N 1
ATOM 1690 C CA . ALA A 1 218 ? 39.114 16.811 -58.839 1.00 94.56 218 ALA A CA 1
ATOM 1691 C C . ALA A 1 218 ? 39.412 15.886 -60.028 1.00 94.56 218 ALA A C 1
ATOM 1693 O O . ALA A 1 218 ? 40.193 16.273 -60.898 1.00 94.56 218 ALA A O 1
ATOM 1694 N N . GLY A 1 219 ? 38.745 14.730 -60.100 1.00 93.50 219 GLY A N 1
ATOM 1695 C CA . GLY A 1 219 ? 38.819 13.797 -61.223 1.00 93.50 219 GLY A CA 1
ATOM 1696 C C . GLY A 1 219 ? 38.414 14.464 -62.534 1.00 93.50 219 GLY A C 1
ATOM 1697 O O . GLY A 1 219 ? 39.187 14.459 -63.485 1.00 93.50 219 GLY A O 1
ATOM 1698 N N . GLN A 1 220 ? 37.272 15.158 -62.566 1.00 92.56 220 GLN A N 1
ATOM 1699 C CA . GLN A 1 220 ? 36.807 15.903 -63.746 1.00 92.56 220 GLN A CA 1
ATOM 1700 C C . GLN A 1 220 ? 37.840 16.916 -64.257 1.00 92.56 220 GLN A C 1
ATOM 1702 O O . GLN A 1 220 ? 38.113 16.954 -65.454 1.00 92.56 220 GLN A O 1
ATOM 1707 N N . ARG A 1 221 ? 38.477 17.688 -63.364 1.00 95.06 221 ARG A N 1
ATOM 1708 C CA . ARG A 1 221 ? 39.538 18.632 -63.763 1.00 95.06 221 ARG A CA 1
ATOM 1709 C C . ARG A 1 221 ? 40.740 17.921 -64.386 1.00 95.06 221 ARG A C 1
ATOM 1711 O O . ARG A 1 221 ? 41.263 18.388 -65.395 1.00 95.06 221 ARG A O 1
ATOM 1718 N N . LEU A 1 222 ? 41.162 16.799 -63.803 1.00 93.38 222 LEU A N 1
ATOM 1719 C CA . LEU A 1 222 ? 42.260 15.988 -64.334 1.00 93.38 222 LEU A CA 1
ATOM 1720 C C . LEU A 1 222 ? 41.907 15.387 -65.701 1.00 93.38 222 LEU A C 1
ATOM 1722 O O . LEU A 1 222 ? 42.741 15.411 -66.605 1.00 93.38 222 LEU A O 1
ATOM 1726 N N . HIS A 1 223 ? 40.675 14.902 -65.882 1.00 91.75 223 HIS A N 1
ATOM 1727 C CA . HIS A 1 223 ? 40.193 14.376 -67.165 1.00 91.75 223 HIS A CA 1
ATOM 1728 C C . HIS A 1 223 ? 40.131 15.466 -68.241 1.00 91.75 223 HIS A C 1
ATOM 1730 O O . HIS A 1 223 ? 40.552 15.226 -69.372 1.00 91.75 223 HIS A O 1
ATOM 1736 N N . ASP A 1 224 ? 39.688 16.677 -67.895 1.00 91.81 224 ASP A N 1
ATOM 1737 C CA . ASP A 1 224 ? 39.682 17.827 -68.807 1.00 91.81 224 ASP A CA 1
ATOM 1738 C C . ASP A 1 224 ? 41.102 18.214 -69.254 1.00 91.81 224 ASP A C 1
ATOM 1740 O O . ASP A 1 224 ? 41.339 18.505 -70.431 1.00 91.81 224 ASP A O 1
ATOM 1744 N N . GLU A 1 225 ? 42.069 18.225 -68.331 1.00 92.75 225 GLU A N 1
ATOM 1745 C CA . GLU A 1 225 ? 43.480 18.474 -68.649 1.00 92.75 225 GLU A CA 1
ATOM 1746 C C . GLU A 1 225 ? 44.085 17.353 -69.500 1.00 92.75 225 GLU A C 1
ATOM 1748 O O . GLU A 1 225 ? 44.758 17.638 -70.497 1.00 92.75 225 GLU A O 1
ATOM 1753 N N . ALA A 1 226 ? 43.797 16.090 -69.174 1.00 89.31 226 ALA A N 1
ATOM 1754 C CA . ALA A 1 226 ? 44.226 14.933 -69.954 1.00 89.31 226 ALA A CA 1
ATOM 1755 C C . ALA A 1 226 ? 43.656 14.967 -71.380 1.00 89.31 226 ALA A C 1
ATOM 1757 O O . ALA A 1 226 ? 44.392 14.728 -72.339 1.00 89.31 226 ALA A O 1
ATOM 1758 N N . GLY A 1 227 ? 42.388 15.354 -71.543 1.00 87.69 227 GLY A N 1
ATOM 1759 C CA . GLY A 1 227 ? 41.748 15.534 -72.845 1.00 87.69 227 GLY A CA 1
ATOM 1760 C C . GLY A 1 227 ? 42.396 16.649 -73.671 1.00 87.69 227 GLY A C 1
ATOM 1761 O O . GLY A 1 227 ? 42.676 16.460 -74.859 1.00 87.69 227 GLY A O 1
ATOM 1762 N N . LYS A 1 228 ? 42.715 17.792 -73.046 1.00 88.81 228 LYS A N 1
ATOM 1763 C CA . LYS A 1 228 ? 43.461 18.887 -73.696 1.00 88.81 228 LYS A CA 1
ATOM 1764 C C . LYS A 1 228 ? 44.859 18.442 -74.124 1.00 88.81 228 LYS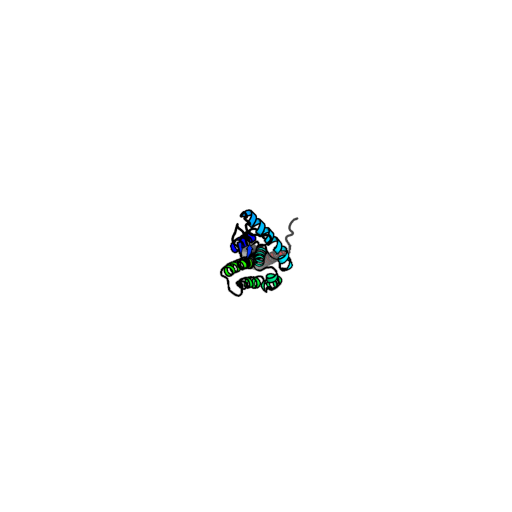 A C 1
ATOM 1766 O O . LYS A 1 228 ? 45.269 18.735 -75.247 1.00 88.81 228 LYS A O 1
ATOM 1771 N N . LEU A 1 229 ? 45.574 17.710 -73.267 1.00 86.56 229 LEU A N 1
ATOM 1772 C CA . LEU A 1 229 ? 46.903 17.184 -73.575 1.00 86.56 229 LEU A CA 1
ATOM 1773 C C . LEU A 1 229 ? 46.844 16.161 -74.716 1.00 86.56 229 LEU A C 1
ATOM 1775 O O . LEU A 1 229 ? 47.605 16.275 -75.674 1.00 86.56 229 LEU A O 1
ATOM 1779 N N . ALA A 1 230 ? 45.900 15.218 -74.669 1.00 85.38 230 ALA A N 1
ATOM 1780 C CA . ALA A 1 230 ? 45.665 14.239 -75.727 1.00 85.38 230 ALA A CA 1
ATOM 1781 C C . ALA A 1 230 ? 45.332 14.912 -77.070 1.00 85.38 230 ALA A C 1
ATOM 1783 O O . ALA A 1 230 ? 45.812 14.477 -78.115 1.00 85.38 230 ALA A O 1
ATOM 1784 N N . ALA A 1 231 ? 44.571 16.011 -77.051 1.00 83.06 231 ALA A N 1
ATOM 1785 C CA . ALA A 1 231 ? 44.281 16.820 -78.233 1.00 83.06 231 ALA A CA 1
ATOM 1786 C C . ALA A 1 231 ? 45.486 17.640 -78.738 1.00 83.06 231 ALA A C 1
ATOM 1788 O O . ALA A 1 231 ? 45.486 18.065 -79.894 1.00 83.06 231 ALA A O 1
ATOM 1789 N N . ALA A 1 232 ? 46.511 17.865 -77.916 1.00 81.69 232 ALA A N 1
ATOM 1790 C CA . ALA A 1 232 ? 47.752 18.522 -78.324 1.00 81.69 232 ALA A CA 1
ATOM 1791 C C . ALA A 1 232 ? 48.779 17.540 -78.929 1.00 81.69 232 ALA A C 1
ATOM 1793 O O . ALA A 1 232 ? 49.670 17.963 -79.670 1.00 81.69 232 ALA A O 1
ATOM 1794 N N . VAL A 1 233 ? 48.643 16.230 -78.670 1.00 76.56 233 VAL A N 1
ATOM 1795 C CA . VAL A 1 233 ? 49.497 15.187 -79.266 1.00 76.56 233 VAL A CA 1
ATOM 1796 C C . VAL A 1 233 ? 49.332 15.192 -80.792 1.00 76.56 233 VAL A C 1
ATOM 1798 O O . VAL A 1 233 ? 48.232 15.017 -81.316 1.00 76.56 233 VAL A O 1
ATOM 1801 N N . GLY A 1 234 ? 50.439 15.402 -81.512 1.00 66.12 234 GLY A N 1
ATOM 1802 C CA . GLY A 1 234 ? 50.489 15.395 -82.982 1.00 66.12 234 GLY A CA 1
ATOM 1803 C C . GLY A 1 234 ? 50.539 16.772 -83.658 1.00 66.12 234 GLY A C 1
ATOM 1804 O O . GLY A 1 234 ? 50.659 16.836 -84.881 1.00 66.12 234 GLY A O 1
ATOM 1805 N N . CYS A 1 235 ? 50.507 17.879 -82.912 1.00 64.06 235 CYS A N 1
ATOM 1806 C CA . CYS A 1 235 ? 50.669 19.217 -83.487 1.00 64.06 235 CYS A CA 1
ATOM 1807 C C . CYS A 1 235 ? 52.152 19.565 -83.727 1.00 64.06 235 CYS A C 1
ATOM 1809 O O . CYS A 1 235 ? 52.741 20.233 -82.890 1.00 64.06 235 CYS A O 1
ATOM 1811 N N . SER A 1 236 ? 52.731 19.117 -84.856 1.00 62.91 236 SER A N 1
ATOM 1812 C CA . SER A 1 236 ? 53.708 19.853 -85.701 1.00 62.91 236 SER A CA 1
ATOM 1813 C C . SER A 1 236 ? 54.583 18.910 -86.549 1.00 62.91 236 SER A C 1
ATOM 1815 O O . SER A 1 236 ? 55.625 18.445 -86.090 1.00 62.91 236 SER A O 1
ATOM 1817 N N . SER A 1 237 ? 54.231 18.679 -87.818 1.00 56.72 237 SER A N 1
ATOM 1818 C CA . SER A 1 237 ? 55.220 18.332 -88.856 1.00 56.72 237 SER A CA 1
ATOM 1819 C C . SER A 1 237 ? 54.639 18.514 -90.258 1.00 56.72 237 SER A C 1
ATOM 1821 O O . SER A 1 237 ? 53.524 18.070 -90.512 1.00 56.72 237 SER A O 1
ATOM 1823 N N . GLN A 1 238 ? 55.408 19.096 -91.182 1.00 62.50 238 GLN A N 1
ATOM 1824 C CA . GLN A 1 238 ? 55.043 19.205 -92.606 1.00 62.50 238 GLN A CA 1
ATOM 1825 C C . GLN A 1 238 ? 55.270 17.893 -93.397 1.00 62.50 238 GLN A C 1
ATOM 1827 O O . GLN A 1 238 ? 54.947 17.835 -94.579 1.00 62.50 238 GLN A O 1
ATOM 1832 N N . ASP A 1 239 ? 55.799 16.837 -92.761 1.00 72.12 239 ASP A N 1
ATOM 1833 C CA . ASP A 1 239 ? 56.019 15.516 -93.368 1.00 72.12 239 ASP A CA 1
ATOM 1834 C C . ASP A 1 239 ? 54.757 14.626 -93.241 1.00 72.12 239 ASP A C 1
ATOM 1836 O O . ASP A 1 239 ? 54.314 14.362 -92.118 1.00 72.12 239 ASP A O 1
ATOM 1840 N N . PRO A 1 240 ? 54.180 14.122 -94.351 1.00 68.00 240 PRO A N 1
ATOM 1841 C CA . PRO A 1 240 ? 52.950 13.324 -94.340 1.00 68.00 240 PRO A CA 1
ATOM 1842 C C . PRO A 1 240 ? 53.068 11.986 -93.587 1.00 68.00 240 PRO A C 1
ATOM 1844 O O . PRO A 1 240 ? 52.089 11.536 -92.987 1.00 68.00 240 PRO A O 1
ATOM 1847 N N . ALA A 1 241 ? 54.245 11.351 -93.553 1.00 68.06 241 ALA A N 1
ATOM 1848 C CA . ALA A 1 241 ? 54.451 10.097 -92.821 1.00 68.06 241 ALA A CA 1
ATOM 1849 C C . ALA A 1 241 ? 54.596 10.323 -91.305 1.00 68.06 241 ALA A C 1
ATOM 1851 O O . ALA A 1 241 ? 54.271 9.450 -90.491 1.00 68.06 241 ALA A O 1
ATOM 1852 N N . VAL A 1 242 ? 55.091 11.496 -90.906 1.00 66.06 242 VAL A N 1
ATOM 1853 C CA . VAL A 1 242 ? 55.135 11.929 -89.502 1.00 66.06 242 VAL A CA 1
ATOM 1854 C C . VAL A 1 242 ? 53.753 12.419 -89.058 1.00 66.06 242 VAL A C 1
ATOM 1856 O O . VAL A 1 242 ? 53.317 12.070 -87.962 1.00 66.06 242 VAL A O 1
ATOM 1859 N N . ALA A 1 243 ? 53.005 13.090 -89.940 1.00 66.31 243 ALA A N 1
ATOM 1860 C CA . ALA A 1 243 ? 51.629 13.518 -89.695 1.00 66.31 243 ALA A CA 1
ATOM 1861 C C . ALA A 1 243 ? 50.676 12.330 -89.462 1.00 66.31 243 ALA A C 1
ATOM 1863 O O . ALA A 1 243 ? 49.943 12.318 -88.474 1.00 66.31 243 ALA A O 1
ATOM 1864 N N . ALA A 1 244 ? 50.741 11.282 -90.296 1.00 69.69 244 ALA A N 1
ATOM 1865 C CA . ALA A 1 244 ? 49.919 10.078 -90.127 1.00 69.69 244 ALA A CA 1
ATOM 1866 C C . ALA A 1 244 ? 50.212 9.335 -88.806 1.00 69.69 244 ALA A C 1
ATOM 1868 O O . ALA A 1 244 ? 49.294 8.860 -88.132 1.00 69.69 244 ALA A O 1
ATOM 1869 N N . ARG A 1 245 ? 51.489 9.270 -88.394 1.00 69.81 245 ARG A N 1
ATOM 1870 C CA . ARG A 1 245 ? 51.883 8.717 -87.085 1.00 69.81 245 ARG A CA 1
ATOM 1871 C C . ARG A 1 245 ? 51.405 9.589 -85.921 1.00 69.81 245 ARG A C 1
ATOM 1873 O O . ARG A 1 245 ? 50.943 9.045 -84.920 1.00 69.81 245 ARG A O 1
ATOM 1880 N N . GLY A 1 246 ? 51.465 10.913 -86.064 1.00 75.06 246 GLY A N 1
ATOM 1881 C CA . GLY A 1 246 ? 50.923 11.863 -85.092 1.00 75.06 246 GLY A CA 1
ATOM 1882 C C . GLY A 1 246 ? 49.415 11.701 -84.891 1.00 75.06 246 GLY A C 1
ATOM 1883 O O . GLY A 1 246 ? 48.939 11.730 -83.759 1.00 75.06 246 GLY A O 1
ATOM 1884 N N . GLU A 1 247 ? 48.667 11.438 -85.963 1.00 76.81 247 GLU A N 1
ATOM 1885 C CA . GLU A 1 247 ? 47.221 11.235 -85.879 1.00 76.81 247 GLU A CA 1
ATOM 1886 C C . GLU A 1 247 ? 46.832 9.896 -85.235 1.00 76.81 247 GLU A C 1
ATOM 1888 O O . GLU A 1 247 ? 45.913 9.848 -84.414 1.00 76.81 247 GLU A O 1
ATOM 1893 N N . ALA A 1 248 ? 47.562 8.816 -85.528 1.00 81.25 248 ALA A N 1
ATOM 1894 C CA . ALA A 1 248 ? 47.378 7.540 -84.835 1.00 81.25 248 ALA A CA 1
ATOM 1895 C C . ALA A 1 248 ? 47.666 7.665 -83.325 1.00 81.25 248 ALA A C 1
ATOM 1897 O O . ALA A 1 248 ? 46.884 7.178 -82.506 1.00 81.25 248 ALA A O 1
ATOM 1898 N N . ALA A 1 249 ? 48.737 8.377 -82.952 1.00 81.94 249 ALA A N 1
ATOM 1899 C CA . ALA A 1 249 ? 49.076 8.654 -81.555 1.00 81.94 249 ALA A CA 1
ATOM 1900 C C . ALA A 1 249 ? 48.009 9.511 -80.852 1.00 81.94 249 ALA A C 1
ATOM 1902 O O . ALA A 1 249 ? 47.621 9.206 -79.725 1.00 81.94 249 ALA A O 1
ATOM 1903 N N . ARG A 1 250 ? 47.468 10.530 -81.534 1.00 83.69 250 ARG A N 1
ATOM 1904 C CA . ARG A 1 250 ? 46.365 11.364 -81.032 1.00 83.69 250 ARG A CA 1
ATOM 1905 C C . ARG A 1 250 ? 45.106 10.542 -80.751 1.00 83.69 250 ARG A C 1
ATOM 1907 O O . ARG A 1 250 ? 44.500 10.688 -79.694 1.00 83.69 250 ARG A O 1
ATOM 1914 N N . ARG A 1 251 ? 44.712 9.652 -81.671 1.00 85.75 251 ARG A N 1
ATOM 1915 C CA . ARG A 1 251 ? 43.549 8.761 -81.483 1.00 85.75 251 ARG A CA 1
ATOM 1916 C C . ARG A 1 251 ? 43.748 7.811 -80.306 1.00 85.75 251 ARG A C 1
ATOM 1918 O O . ARG A 1 251 ? 42.836 7.665 -79.499 1.00 85.75 251 ARG A O 1
ATOM 1925 N N . ALA A 1 252 ? 44.936 7.222 -80.173 1.00 87.88 252 ALA A N 1
ATOM 1926 C CA . ALA A 1 252 ? 45.266 6.370 -79.033 1.00 87.88 252 ALA A CA 1
ATOM 1927 C C . ALA A 1 252 ? 45.209 7.143 -77.701 1.00 87.88 252 ALA A C 1
ATOM 1929 O O . ALA A 1 252 ? 44.622 6.651 -76.739 1.00 87.88 252 ALA A O 1
ATOM 1930 N N . ALA A 1 253 ? 45.739 8.370 -77.657 1.00 88.00 253 ALA A N 1
ATOM 1931 C CA . ALA A 1 253 ? 45.687 9.226 -76.472 1.00 88.00 253 ALA A CA 1
ATOM 1932 C C . ALA A 1 253 ? 44.246 9.603 -76.079 1.00 88.00 253 ALA A C 1
ATOM 1934 O O . ALA A 1 253 ? 43.902 9.547 -74.901 1.00 88.00 253 ALA A O 1
ATOM 1935 N N . MET A 1 254 ? 43.380 9.917 -77.052 1.00 87.31 254 MET A N 1
ATOM 1936 C CA . MET A 1 254 ? 41.960 10.198 -76.792 1.00 87.31 254 MET A CA 1
ATOM 1937 C C . MET A 1 254 ? 41.217 8.976 -76.230 1.00 87.31 254 MET A C 1
ATOM 1939 O O . MET A 1 254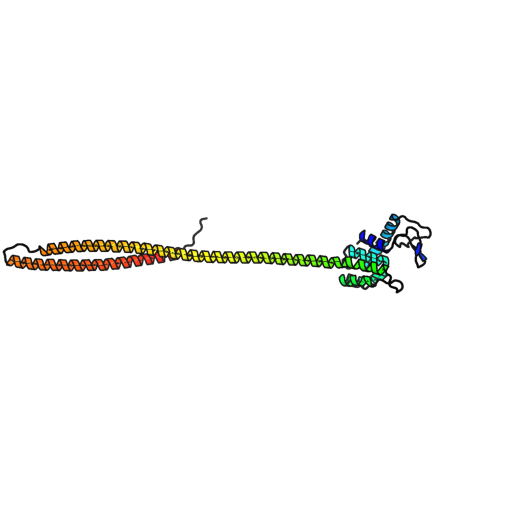 ? 40.455 9.117 -75.279 1.00 87.31 254 MET A O 1
ATOM 1943 N N . VAL A 1 255 ? 41.462 7.775 -76.770 1.00 92.38 255 VAL A N 1
ATOM 1944 C CA . VAL A 1 255 ? 40.850 6.533 -76.259 1.00 92.38 255 VAL A CA 1
ATOM 1945 C C . VAL A 1 255 ? 41.315 6.229 -74.836 1.00 92.38 255 VAL A C 1
ATOM 1947 O O . VAL A 1 255 ? 40.497 5.878 -73.993 1.00 92.38 255 VAL A O 1
ATOM 1950 N N . LEU A 1 256 ? 42.608 6.390 -74.540 1.00 91.00 256 LEU A N 1
ATOM 1951 C CA . LEU A 1 256 ? 43.131 6.196 -73.185 1.00 91.00 256 LEU A CA 1
ATOM 1952 C C . LEU A 1 256 ? 42.534 7.202 -72.194 1.00 91.00 256 LEU A C 1
ATOM 1954 O O . LEU A 1 256 ? 42.206 6.817 -71.075 1.00 91.00 256 LEU A O 1
ATOM 1958 N N . SER A 1 257 ? 42.341 8.456 -72.614 1.00 90.81 257 SER A N 1
ATOM 1959 C CA . SER A 1 257 ? 41.672 9.479 -71.805 1.00 90.81 257 SER A CA 1
ATOM 1960 C C . SER A 1 257 ? 40.212 9.117 -71.501 1.00 90.81 257 SER A C 1
ATOM 1962 O O . SER A 1 257 ? 39.792 9.236 -70.354 1.00 90.81 257 SER A O 1
ATOM 1964 N N . ASP A 1 258 ? 39.443 8.643 -72.491 1.00 91.44 258 ASP A N 1
ATOM 1965 C CA . ASP A 1 258 ? 38.045 8.211 -72.293 1.00 91.44 258 ASP A CA 1
ATOM 1966 C C . AS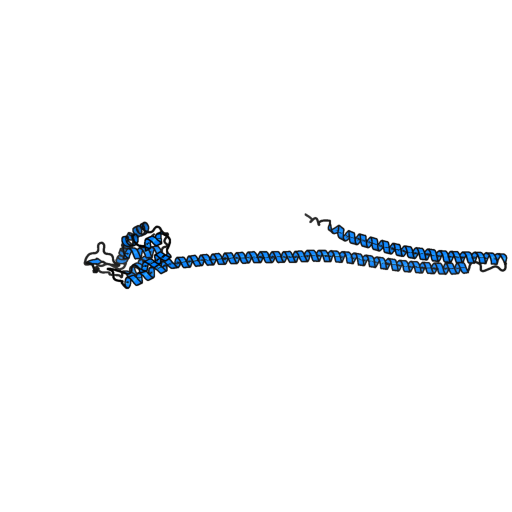P A 1 258 ? 37.950 6.969 -71.392 1.00 91.44 258 ASP A C 1
ATOM 1968 O O . ASP A 1 258 ? 37.116 6.907 -70.487 1.00 91.44 258 ASP A O 1
ATOM 1972 N N . LEU A 1 259 ? 38.839 5.990 -71.589 1.00 94.12 259 LEU A N 1
ATOM 1973 C CA . LEU A 1 259 ? 38.898 4.800 -70.740 1.00 94.12 259 LEU A CA 1
ATOM 1974 C C . LEU A 1 259 ? 39.255 5.150 -69.293 1.00 94.12 259 LEU A C 1
ATOM 1976 O O . LEU A 1 259 ? 38.648 4.593 -68.379 1.00 94.12 259 LEU A O 1
ATOM 1980 N N . LEU A 1 260 ? 40.196 6.077 -69.081 1.00 91.19 260 LEU A N 1
ATOM 1981 C CA . LEU A 1 260 ? 40.559 6.553 -67.748 1.00 91.19 260 LEU A CA 1
ATOM 1982 C C . LEU A 1 260 ? 39.373 7.247 -67.065 1.00 91.19 260 LEU A C 1
ATOM 1984 O O . LEU A 1 260 ? 39.082 6.930 -65.916 1.00 91.19 260 LEU A O 1
ATOM 1988 N N . ALA A 1 261 ? 38.645 8.109 -67.782 1.00 91.75 261 ALA A N 1
ATOM 1989 C CA . ALA A 1 261 ? 37.457 8.780 -67.255 1.00 91.75 261 ALA A CA 1
ATOM 1990 C C . ALA A 1 261 ? 36.353 7.789 -66.852 1.00 91.75 261 ALA A C 1
ATOM 1992 O O . ALA A 1 261 ? 35.771 7.903 -65.775 1.00 91.75 261 ALA A O 1
ATOM 1993 N N . ARG A 1 262 ? 36.089 6.767 -67.677 1.00 93.50 262 ARG A N 1
ATOM 1994 C CA . ARG A 1 262 ? 35.111 5.711 -67.357 1.00 93.50 262 ARG A CA 1
ATOM 1995 C C . ARG A 1 262 ? 35.546 4.848 -66.174 1.00 93.50 262 ARG A C 1
ATOM 1997 O O . ARG A 1 262 ? 34.705 4.460 -65.365 1.00 93.50 262 ARG A O 1
ATOM 2004 N N . ALA A 1 263 ? 36.834 4.517 -66.092 1.00 94.25 263 ALA A N 1
ATOM 2005 C CA . ALA A 1 263 ? 37.381 3.728 -64.994 1.00 94.25 263 ALA A CA 1
ATOM 2006 C C . ALA A 1 263 ? 37.300 4.491 -63.664 1.00 94.25 263 ALA A C 1
ATOM 2008 O O . ALA A 1 263 ? 36.867 3.918 -62.667 1.00 94.25 263 ALA A O 1
ATOM 2009 N N . ASP A 1 264 ? 37.650 5.777 -63.673 1.00 94.44 264 ASP A N 1
ATOM 2010 C CA . ASP A 1 264 ? 37.560 6.671 -62.517 1.00 94.44 264 ASP A CA 1
ATOM 2011 C C . ASP A 1 264 ? 36.106 6.866 -62.061 1.00 94.44 264 ASP A C 1
ATOM 2013 O O . ASP A 1 264 ? 35.792 6.638 -60.895 1.00 94.44 264 ASP A O 1
ATOM 2017 N N . ALA A 1 265 ? 35.181 7.129 -62.993 1.00 91.75 265 ALA A N 1
ATOM 2018 C CA . ALA A 1 265 ? 33.751 7.217 -62.686 1.00 91.75 265 ALA A CA 1
ATOM 2019 C C . ALA A 1 265 ? 33.220 5.927 -62.035 1.00 91.75 265 ALA A C 1
ATOM 2021 O O . ALA A 1 265 ? 32.494 5.965 -61.040 1.00 91.75 265 ALA A O 1
ATOM 2022 N N . ARG A 1 266 ? 33.629 4.758 -62.551 1.00 94.88 266 ARG A N 1
ATOM 2023 C CA . ARG A 1 266 ? 33.243 3.473 -61.960 1.00 94.88 266 ARG A CA 1
ATOM 2024 C C . ARG A 1 266 ? 33.854 3.265 -60.573 1.00 94.88 266 ARG A C 1
ATOM 2026 O O . ARG A 1 266 ? 33.199 2.683 -59.707 1.00 94.88 266 ARG A O 1
ATOM 2033 N N . ALA A 1 267 ? 35.089 3.712 -60.358 1.00 93.94 267 ALA A N 1
ATOM 2034 C CA . ALA A 1 267 ? 35.731 3.663 -59.050 1.00 93.94 267 ALA A CA 1
ATOM 2035 C C . ALA A 1 267 ? 34.994 4.553 -58.034 1.00 93.94 267 ALA A C 1
ATOM 2037 O O . ALA A 1 267 ? 34.750 4.097 -56.917 1.00 93.94 267 ALA A O 1
ATOM 2038 N N . GLY A 1 268 ? 34.557 5.752 -58.436 1.00 93.25 268 GLY A N 1
ATOM 2039 C CA . GLY A 1 268 ? 33.748 6.658 -57.612 1.00 93.25 268 GLY A CA 1
ATOM 2040 C C . GLY A 1 268 ? 32.397 6.059 -57.202 1.00 93.25 268 GLY A C 1
ATOM 2041 O O . GLY A 1 268 ? 32.050 6.054 -56.019 1.00 93.25 268 GLY A O 1
ATOM 2042 N N . GLU A 1 269 ? 31.665 5.450 -58.144 1.00 92.81 269 GLU A N 1
ATOM 2043 C CA . GLU A 1 269 ? 30.405 4.747 -57.844 1.00 92.81 269 GLU A CA 1
ATOM 2044 C C . GLU A 1 269 ? 30.593 3.626 -56.812 1.00 92.81 269 GLU A C 1
ATOM 2046 O O . GLU A 1 269 ? 29.792 3.479 -55.881 1.00 92.81 269 GLU A O 1
ATOM 2051 N N . LEU A 1 270 ? 31.649 2.822 -56.980 1.00 95.06 270 LEU A N 1
ATOM 2052 C CA . LEU A 1 270 ? 31.968 1.729 -56.067 1.00 95.06 270 LEU A CA 1
ATOM 2053 C C . LEU A 1 270 ? 32.373 2.262 -54.692 1.00 95.06 270 LEU A C 1
ATOM 2055 O O . LEU A 1 270 ? 31.862 1.762 -53.693 1.00 95.06 270 LEU A O 1
ATOM 2059 N N . ALA A 1 271 ? 33.227 3.286 -54.631 1.00 93.44 271 ALA A N 1
ATOM 2060 C CA . ALA A 1 271 ? 33.628 3.925 -53.379 1.00 93.44 271 ALA A CA 1
ATOM 2061 C C . ALA A 1 271 ? 32.407 4.445 -52.604 1.00 93.44 271 ALA A C 1
ATOM 2063 O O . ALA A 1 271 ? 32.206 4.065 -51.452 1.00 93.44 271 ALA A O 1
ATOM 2064 N N . SER A 1 272 ? 31.507 5.178 -53.267 1.00 91.50 272 SER A N 1
ATOM 2065 C CA . SER A 1 272 ? 30.258 5.664 -52.661 1.00 91.50 272 SER A CA 1
ATOM 2066 C C . SER A 1 272 ? 29.349 4.528 -52.165 1.00 91.50 272 SER A C 1
ATOM 2068 O O . SER A 1 272 ? 28.692 4.637 -51.124 1.00 91.50 272 SER A O 1
ATOM 2070 N N . ALA A 1 273 ? 29.279 3.410 -52.893 1.00 93.56 273 ALA A N 1
ATOM 2071 C CA . ALA A 1 273 ? 28.527 2.238 -52.450 1.00 93.56 273 ALA A CA 1
ATOM 2072 C C . ALA A 1 273 ? 29.155 1.585 -51.205 1.00 93.56 273 ALA A C 1
ATOM 2074 O O . ALA A 1 273 ? 28.427 1.248 -50.266 1.00 93.56 273 ALA A O 1
ATOM 2075 N N . TYR A 1 274 ? 30.483 1.442 -51.172 1.00 95.44 274 TYR A N 1
ATOM 2076 C CA . TYR A 1 274 ? 31.206 0.876 -50.032 1.00 95.44 274 TYR A CA 1
ATOM 2077 C C . TYR A 1 274 ? 31.134 1.767 -48.793 1.00 95.44 274 TYR A C 1
ATOM 2079 O O . TYR A 1 274 ? 30.904 1.242 -47.704 1.00 95.44 274 TYR A O 1
ATOM 2087 N N . ASP A 1 275 ? 31.239 3.086 -48.939 1.00 95.12 275 ASP A N 1
ATOM 2088 C CA . ASP A 1 275 ? 31.107 4.021 -47.820 1.00 95.12 275 ASP A CA 1
ATOM 2089 C C . ASP A 1 275 ? 29.706 3.953 -47.210 1.00 95.12 275 ASP A C 1
ATOM 2091 O O . ASP A 1 275 ? 29.558 3.807 -45.995 1.00 95.12 275 ASP A O 1
ATOM 2095 N N . ARG A 1 276 ? 28.655 3.936 -48.043 1.00 93.19 276 ARG A N 1
ATOM 2096 C CA . ARG A 1 276 ? 27.274 3.764 -47.561 1.00 93.19 276 ARG A CA 1
ATOM 2097 C C . ARG A 1 276 ? 27.071 2.433 -46.842 1.00 93.19 276 ARG A C 1
ATOM 2099 O O . ARG A 1 276 ? 26.437 2.410 -45.785 1.00 93.19 276 ARG A O 1
ATOM 2106 N N . ALA A 1 277 ? 27.600 1.340 -47.392 1.00 95.69 277 ALA A N 1
ATOM 2107 C CA . ALA A 1 277 ? 27.514 0.020 -46.772 1.00 95.69 277 ALA A CA 1
ATOM 2108 C C . ALA A 1 277 ? 28.271 -0.029 -45.436 1.00 95.69 277 ALA A C 1
ATOM 2110 O O . ALA A 1 277 ? 27.744 -0.542 -44.451 1.00 95.69 277 ALA A O 1
ATOM 2111 N N . ARG A 1 278 ? 29.470 0.560 -45.378 1.00 96.38 278 ARG A N 1
ATOM 2112 C CA . ARG A 1 278 ? 30.284 0.641 -44.163 1.00 96.38 278 ARG A CA 1
ATOM 2113 C C . ARG A 1 278 ? 29.593 1.457 -43.079 1.00 96.38 278 ARG A C 1
ATOM 2115 O O . ARG A 1 278 ? 29.499 0.985 -41.952 1.00 96.38 278 ARG A O 1
ATOM 2122 N N . ILE A 1 279 ? 29.084 2.644 -43.407 1.00 95.62 279 ILE A N 1
ATOM 2123 C CA . ILE A 1 279 ? 28.384 3.500 -42.439 1.00 95.62 279 ILE A CA 1
ATOM 2124 C C . ILE A 1 279 ? 27.127 2.797 -41.914 1.00 95.62 279 ILE A C 1
ATOM 2126 O O . ILE A 1 279 ? 26.867 2.824 -40.714 1.00 95.62 279 ILE A O 1
ATOM 2130 N N . ALA A 1 280 ? 26.366 2.119 -42.781 1.00 94.62 280 ALA A N 1
ATOM 2131 C CA . ALA A 1 280 ? 25.211 1.330 -42.354 1.00 94.62 280 ALA A CA 1
ATOM 2132 C C . ALA A 1 280 ? 25.605 0.156 -41.438 1.00 94.62 280 ALA A C 1
ATOM 2134 O O . ALA A 1 280 ? 24.930 -0.086 -40.440 1.00 94.62 280 ALA A O 1
ATOM 2135 N N . GLY A 1 281 ? 26.704 -0.539 -41.749 1.00 95.94 281 GLY A N 1
ATOM 2136 C CA . GLY A 1 281 ? 27.240 -1.621 -40.923 1.00 95.94 281 GLY A CA 1
ATOM 2137 C C . GLY A 1 281 ? 27.672 -1.142 -39.537 1.00 95.94 281 GLY A C 1
ATOM 2138 O O . GLY A 1 281 ? 27.235 -1.707 -38.541 1.00 95.94 281 GLY A O 1
ATOM 2139 N N . LEU A 1 282 ? 28.443 -0.053 -39.470 1.00 94.56 282 LEU A N 1
ATOM 2140 C CA . LEU A 1 282 ? 28.888 0.546 -38.206 1.00 94.56 282 LEU A CA 1
ATOM 2141 C C . LEU A 1 282 ? 27.713 1.062 -37.365 1.00 94.56 282 LEU A C 1
ATOM 2143 O O . LEU A 1 282 ? 27.696 0.872 -36.154 1.00 94.56 282 LEU A O 1
ATOM 2147 N N . ALA A 1 283 ? 26.702 1.668 -37.994 1.00 94.19 283 ALA A N 1
ATOM 2148 C CA . ALA A 1 283 ? 25.490 2.094 -37.295 1.00 94.19 283 ALA A CA 1
ATOM 2149 C C . ALA A 1 283 ? 24.701 0.898 -36.733 1.00 94.19 283 ALA A C 1
ATOM 2151 O O . ALA A 1 283 ? 24.176 0.966 -35.624 1.00 94.19 283 ALA A O 1
ATOM 2152 N N . CYS A 1 284 ? 24.632 -0.211 -37.476 1.00 93.56 284 CYS A N 1
ATOM 2153 C CA . CYS A 1 284 ? 23.999 -1.442 -37.010 1.00 93.56 284 CYS A CA 1
ATOM 2154 C C . CYS A 1 284 ? 24.758 -2.054 -35.825 1.00 93.56 284 CYS A C 1
ATOM 2156 O O . CYS A 1 284 ? 24.135 -2.415 -34.829 1.00 93.56 284 CYS A O 1
ATOM 2158 N N . GLU A 1 285 ? 26.088 -2.112 -35.903 1.00 93.62 285 GLU A N 1
ATOM 2159 C CA . GLU A 1 285 ? 26.945 -2.595 -34.819 1.00 93.62 285 GLU A CA 1
ATOM 2160 C C . GLU A 1 285 ? 26.808 -1.729 -33.561 1.00 93.62 285 GLU A C 1
ATOM 2162 O O . GLU A 1 285 ? 26.578 -2.266 -32.481 1.00 93.62 285 GLU A O 1
ATOM 2167 N N . ALA A 1 286 ? 26.850 -0.401 -33.694 1.00 90.50 286 ALA A N 1
ATOM 2168 C CA . ALA A 1 286 ? 26.674 0.524 -32.573 1.00 90.50 286 ALA A CA 1
ATOM 2169 C C . ALA A 1 286 ? 25.280 0.399 -31.933 1.00 90.50 286 ALA A C 1
ATOM 2171 O O . ALA A 1 286 ? 25.156 0.327 -30.712 1.00 90.50 286 ALA A O 1
ATOM 2172 N N . SER A 1 287 ? 24.237 0.290 -32.761 1.00 90.38 287 SER A N 1
ATOM 2173 C CA . SER A 1 287 ? 22.858 0.071 -32.312 1.00 90.38 287 SER A CA 1
ATOM 2174 C C . SER A 1 287 ? 22.650 -1.286 -31.633 1.00 90.38 287 SER A C 1
ATOM 2176 O O . SER A 1 287 ? 21.704 -1.443 -30.867 1.00 90.38 287 SER A O 1
ATOM 2178 N N . TYR A 1 288 ? 23.460 -2.290 -31.958 1.00 89.38 288 TYR A N 1
ATOM 2179 C CA . TYR A 1 288 ? 23.428 -3.593 -31.303 1.00 89.38 288 TYR A CA 1
ATOM 2180 C C . TYR A 1 288 ? 24.252 -3.578 -30.009 1.00 89.38 288 TYR A C 1
ATOM 2182 O O . TYR A 1 288 ? 23.816 -4.109 -28.990 1.00 89.38 288 TYR A O 1
ATOM 2190 N N . GLY A 1 289 ? 25.405 -2.903 -30.014 1.00 86.75 289 GLY A N 1
ATOM 2191 C CA . GLY A 1 289 ? 26.233 -2.675 -28.831 1.00 86.75 289 GLY A CA 1
ATOM 2192 C C . GLY A 1 289 ? 25.475 -1.952 -27.717 1.00 86.75 289 GLY A C 1
ATOM 2193 O O . GLY A 1 289 ? 25.558 -2.370 -26.563 1.00 86.75 289 GLY A O 1
ATOM 2194 N N . SER A 1 290 ? 24.645 -0.962 -28.064 1.00 82.69 290 SER A N 1
ATOM 2195 C CA . SER A 1 290 ? 23.794 -0.259 -27.094 1.00 82.69 290 SER A CA 1
ATOM 2196 C C . SER A 1 290 ? 22.758 -1.161 -26.412 1.00 82.69 290 SER A C 1
ATOM 2198 O O . SER A 1 290 ? 22.334 -0.851 -25.305 1.00 82.69 290 SER A O 1
ATOM 2200 N N . LEU A 1 291 ? 22.365 -2.274 -27.044 1.00 79.50 291 LEU A N 1
ATOM 2201 C CA . LEU A 1 291 ? 21.482 -3.287 -26.450 1.00 79.50 291 LEU A CA 1
ATOM 2202 C C . LEU A 1 291 ? 22.262 -4.310 -25.606 1.00 79.50 291 LEU A C 1
ATOM 2204 O O . LEU A 1 291 ? 21.719 -4.890 -24.676 1.00 79.50 291 LEU A O 1
ATOM 2208 N N . LEU A 1 292 ? 23.540 -4.561 -25.915 1.00 75.69 292 LEU A N 1
ATOM 2209 C CA . LEU A 1 292 ? 24.364 -5.536 -25.190 1.00 75.69 292 LEU A CA 1
ATOM 2210 C C . LEU A 1 292 ? 24.991 -4.987 -23.904 1.00 75.69 292 LEU A C 1
ATOM 2212 O O . LEU A 1 292 ? 25.182 -5.749 -22.953 1.00 75.69 292 LEU A O 1
ATOM 2216 N N . GLU A 1 293 ? 25.298 -3.690 -23.834 1.00 63.62 293 GLU A N 1
ATOM 2217 C CA . GLU A 1 293 ? 25.747 -3.063 -22.581 1.00 63.62 293 GLU A CA 1
ATOM 2218 C C . GLU A 1 293 ? 24.680 -3.124 -21.466 1.00 63.62 293 GLU A C 1
ATOM 2220 O O . GLU A 1 293 ? 25.019 -2.989 -20.290 1.00 63.62 293 GLU A O 1
ATOM 2225 N N . GLU A 1 294 ? 23.422 -3.446 -21.799 1.00 57.47 294 GLU A N 1
ATOM 2226 C CA . GLU A 1 294 ? 22.336 -3.745 -20.848 1.00 57.47 294 GLU A CA 1
ATOM 2227 C C . GLU A 1 294 ? 22.571 -5.027 -20.020 1.00 57.47 294 GLU A C 1
ATOM 2229 O O . GLU A 1 294 ? 21.948 -5.213 -18.978 1.00 57.47 294 GLU A O 1
ATOM 2234 N N . GLY A 1 295 ? 23.488 -5.916 -20.427 1.00 49.19 295 GLY A N 1
ATOM 2235 C CA . GLY A 1 295 ? 23.746 -7.187 -19.737 1.00 49.19 295 GLY A CA 1
ATOM 2236 C C . GLY A 1 295 ? 24.745 -7.131 -18.575 1.00 49.19 295 GLY A C 1
ATOM 2237 O O . GLY A 1 295 ? 24.974 -8.156 -17.928 1.00 49.19 295 GLY A O 1
ATOM 2238 N N . ARG A 1 296 ? 25.387 -5.983 -18.306 1.00 45.62 296 ARG A N 1
ATOM 2239 C CA . ARG A 1 296 ? 26.380 -5.864 -17.227 1.00 45.62 296 ARG A CA 1
ATOM 2240 C C . ARG A 1 296 ? 25.720 -5.214 -16.002 1.00 45.62 296 ARG A C 1
ATOM 2242 O O . ARG A 1 296 ? 25.508 -4.003 -16.018 1.00 45.62 296 ARG A O 1
ATOM 2249 N N . PRO A 1 297 ? 25.382 -5.976 -14.941 1.00 39.91 297 PRO A N 1
ATOM 2250 C CA . PRO A 1 297 ? 24.800 -5.383 -13.747 1.00 39.91 297 PRO A CA 1
ATOM 2251 C C . PRO A 1 297 ? 25.769 -4.347 -13.178 1.00 39.91 297 PRO A C 1
ATOM 2253 O O . PRO A 1 297 ? 26.973 -4.598 -13.071 1.00 39.91 297 PRO A O 1
ATOM 2256 N N . LEU A 1 298 ? 25.233 -3.175 -12.836 1.00 42.75 298 LEU A N 1
ATOM 2257 C CA . LEU A 1 298 ? 25.940 -2.145 -12.087 1.00 42.75 298 LEU A CA 1
ATOM 2258 C C . LEU A 1 298 ? 26.335 -2.743 -10.732 1.00 42.75 298 LEU A C 1
ATOM 2260 O O . LEU A 1 298 ? 25.532 -2.788 -9.802 1.00 42.75 298 LEU A O 1
ATOM 2264 N N . VAL A 1 299 ? 27.566 -3.244 -10.637 1.00 43.16 299 VAL A N 1
ATOM 2265 C CA . VAL A 1 299 ? 28.201 -3.570 -9.360 1.00 43.16 299 VAL A CA 1
ATOM 2266 C C . VAL A 1 299 ? 28.259 -2.264 -8.574 1.00 43.16 299 VAL A C 1
ATOM 2268 O O . VAL A 1 299 ? 28.958 -1.330 -8.968 1.00 43.16 299 VAL A O 1
ATOM 2271 N N . GLN A 1 300 ? 27.458 -2.175 -7.512 1.00 34.34 300 GLN A N 1
ATOM 2272 C CA . GLN A 1 300 ? 27.538 -1.062 -6.576 1.00 34.34 300 GLN A CA 1
ATOM 2273 C C . GLN A 1 300 ? 28.904 -1.115 -5.877 1.00 34.34 300 GLN A C 1
ATOM 2275 O O . GLN A 1 300 ? 29.314 -2.202 -5.466 1.00 34.34 300 GLN A O 1
ATOM 2280 N N . PRO A 1 301 ? 29.625 0.013 -5.768 1.00 44.41 301 PRO A N 1
ATOM 2281 C CA . PRO A 1 301 ? 30.872 0.053 -5.020 1.00 44.41 301 PRO A CA 1
ATOM 2282 C C . PRO A 1 301 ? 30.582 -0.133 -3.523 1.00 44.41 301 PRO A C 1
ATOM 2284 O O . PRO A 1 301 ? 29.680 0.519 -2.992 1.00 44.41 301 PRO A O 1
ATOM 2287 N N . GLU A 1 302 ? 31.330 -1.043 -2.888 1.00 42.78 302 GLU A N 1
ATOM 2288 C CA . GLU A 1 302 ? 31.417 -1.209 -1.426 1.00 42.78 302 GLU A CA 1
ATOM 2289 C C . GLU A 1 302 ? 32.027 0.021 -0.736 1.00 42.78 302 GLU A C 1
ATOM 2291 O O . GLU A 1 302 ? 32.923 0.664 -1.338 1.00 42.78 302 GLU A O 1
#

Organism: NCBI:txid2018661

Radius of gyration: 61.82 Å; chains: 1; bounding box: 109×39×171 Å

Secondary structure (DSSP, 8-state):
----HHHHHHHHHHH--EEEEEE-TTS-EEEETTB-TT--TT-B--HHHHHHHHHHHHHHHHHHHHHH--S---HHHHHHHHHHHHHH-HHHHHH-HHHHHHHTT-HHHHHTTGGG--EETTEE-HHHHHHHHHHHHHHHHHHHHHHHHHHHHHHHHHHHHHHHHHHHHHHHHHHHHHHHHHHHHHHHHHHHHHHHHHHHHHHHHHHHHHHHHHHHHHHHHHHHHHHHHHHHTT---S-HHHHHHHHHHHHHHHHHHHHHHHHHHHHHHHHHHHHHHHHHHHHHHHHHHHHHGGGS------

pLDDT: mean 84.71, std 11.58, range [34.34, 96.38]

Foldseek 3Di:
DAADPVLLVLLCVQQDAAQAWDQDPVGATAHQSGDRPPHDHGHGHDNVVSSVSSRVLLVVCLVLVVVLAPADDDNLLSSLVSSVCSVPNSVCVNPDPLSVCRNVVNLLVSLVRQCVPQDDPRDGDPSSNVSSVVSSVSSVVVVVVVVVVVVVVVVVVVVVVVVVVVVVVVVVVVVVVVVVVVVVVVVVLLVVQLVVLVVVLVVLLVVLVVVLVVQLVVLVVVLVVLLVVLCVQQPDDPDPVSNVVSVVSSVVSNVVSVVSSVVSVVVSVVSNVVSNVVSVVVSVVSSVVSVVVVPDPPPDDD